Protein AF-A0A814W2L4-F1 (afdb_monomer_lite)

Secondary structure (DSSP, 8-state):
---HHHHHHHHHHHHHHHHHT--EEB--TTSTTB-TT-SEE-S--S-----EEEEEEEEEEEEE---SS-S-S-TTHHHHTT-B--TTTSSSSPPTT-EEEEEEEEEEEEEEEEEEEEEESGGG-EEEEEEEEEEEEEEEEEEEEEEEE-SSPPSEEEEEEE-SS--BTTTTBSSPPTT-EEEE-STT-EEEEEE--SS-SS-PEEEEEEETTS-GGGS--TT-EEEEEEEETTTEEEEEEEE--TTT-SSPPPP-PSP-S-HHHHTTS---------BTTB-------------S-TTSTTSSSSS--------------

Organism: Adineta ricciae (NCBI:txid249248)

Radius of gyration: 26.71 Å; chains: 1; bounding box: 77×68×89 Å

pLDDT: mean 72.29, std 21.56, range [23.67, 94.88]

Foldseek 3Di:
DQDPVNVVVVVLVVVCLCVQQAWEFDCDPPAPLHDPLHPHYPVLRDDDDFFKAFQFKFKDKDKDDDDPDDPPFPPVVVCPVAGDDRPVPRHVDGPPQWDKAWFDKDKDKAFGWDWDWFQDDDVSPDIDIDTHTPDIMIMMMIMITTIHRDDDDHQKAWQAKAFPQGAGQQVLGNDGDPQWDWDAHPQRITITMHGDDPDDDFGWTWFDKHKPPDDPVPQGDRSWIWDWSADDPQNMTITTTTRHDPRSGDDRHDRGDDDRGDPVSVVRHPDDDDDQDDDPNDRDDPDDDDDPPPDPCPPPPPPPPPDDDDDDDDDDDDDDD

Sequence (321 aa):
MISNEALKEINKAINTYIETNSIYGCMDRTSNSFNWIANINDKTCNQNVANIQFAGLILSCDIKWNSNNDSTYRLNDMCNDLKKTNFYTNNEQCPSSFSKTLIYSSIKILSIEKIENYGCGFLWLSTCTRSTPIGIATRTINLYSCTKNNSGLSQYIFGGSYSSNKINFLTNEKSCQTGFTPVSLINGINICLTQQIVNPPNIFKFGGIFSCQTNNSDICPIGFSPYIIGLIDTDCNLYACLQLKAQDIKLLPTISLPPYFNIIDQLTSPSINISNNIINGKLISILQMAPITIDQSLNLAIKSQFISWILFLPMVKYFIF

Structure (mmCIF, N/CA/C/O backbone):
data_AF-A0A814W2L4-F1
#
_entry.id   AF-A0A814W2L4-F1
#
loop_
_atom_site.group_PDB
_atom_site.id
_atom_site.type_symbol
_atom_site.label_atom_id
_atom_site.label_alt_id
_atom_site.label_comp_id
_atom_site.label_asym_id
_atom_site.label_entity_id
_atom_site.label_seq_id
_atom_site.pdbx_PDB_ins_code
_atom_site.Cartn_x
_atom_site.Cartn_y
_atom_site.Cartn_z
_atom_site.occupancy
_atom_site.B_iso_or_equiv
_atom_site.auth_seq_id
_atom_site.auth_comp_id
_atom_site.auth_asym_id
_atom_site.auth_atom_id
_atom_site.pdbx_PDB_model_num
ATOM 1 N N . MET A 1 1 ? 34.248 -13.275 6.149 1.00 50.94 1 MET A N 1
ATOM 2 C CA . MET A 1 1 ? 33.582 -11.992 6.461 1.00 50.94 1 MET A CA 1
ATOM 3 C C . MET A 1 1 ? 32.381 -11.856 5.548 1.00 50.94 1 MET A C 1
ATOM 5 O O . MET A 1 1 ? 32.547 -12.049 4.352 1.00 50.94 1 MET A O 1
ATOM 9 N N . ILE A 1 2 ? 31.203 -11.561 6.097 1.00 57.75 2 ILE A N 1
ATOM 10 C CA . ILE A 1 2 ? 30.068 -11.069 5.302 1.00 57.75 2 ILE A CA 1
ATOM 11 C C . ILE A 1 2 ? 30.425 -9.631 4.890 1.00 57.75 2 ILE A C 1
ATOM 13 O O . ILE A 1 2 ? 30.996 -8.905 5.705 1.00 57.75 2 ILE A O 1
ATOM 17 N N . SER A 1 3 ? 30.170 -9.228 3.643 1.00 84.81 3 SER A N 1
ATOM 18 C CA . SER A 1 3 ? 30.418 -7.842 3.226 1.00 84.81 3 SER A CA 1
ATOM 19 C C . SER A 1 3 ? 29.466 -6.889 3.960 1.00 84.81 3 SER A C 1
ATOM 21 O O . SER A 1 3 ? 28.338 -7.259 4.287 1.00 84.81 3 SER A O 1
ATOM 23 N N . ASN A 1 4 ? 29.888 -5.642 4.193 1.00 86.31 4 ASN A N 1
ATOM 24 C CA . ASN A 1 4 ? 29.026 -4.631 4.826 1.00 86.31 4 ASN A CA 1
ATOM 25 C C . ASN A 1 4 ? 27.708 -4.423 4.050 1.00 86.31 4 ASN A C 1
ATOM 27 O O . ASN A 1 4 ? 26.678 -4.109 4.638 1.00 86.31 4 ASN A O 1
ATOM 31 N N . GLU A 1 5 ? 27.738 -4.647 2.736 1.00 85.81 5 GLU A N 1
ATOM 32 C CA . GLU A 1 5 ? 26.581 -4.614 1.843 1.00 85.81 5 GLU A CA 1
ATOM 33 C C . GLU A 1 5 ? 25.628 -5.800 2.064 1.00 85.81 5 GLU A C 1
ATOM 35 O O . GLU A 1 5 ? 24.435 -5.594 2.273 1.00 85.81 5 GLU A O 1
ATOM 40 N N . ALA A 1 6 ? 26.139 -7.033 2.142 1.00 86.94 6 ALA A N 1
ATOM 41 C CA . ALA A 1 6 ? 25.310 -8.195 2.462 1.00 86.94 6 ALA A CA 1
ATOM 42 C C . ALA A 1 6 ? 24.709 -8.102 3.879 1.00 86.94 6 ALA A C 1
ATOM 44 O O . ALA A 1 6 ? 23.553 -8.465 4.082 1.00 86.94 6 ALA A O 1
ATOM 45 N N . LEU A 1 7 ? 25.448 -7.549 4.851 1.00 90.38 7 LEU A N 1
ATOM 46 C CA . LEU A 1 7 ? 24.919 -7.275 6.192 1.00 90.38 7 LEU A CA 1
ATOM 47 C C . LEU A 1 7 ? 23.777 -6.242 6.161 1.00 90.38 7 LEU A C 1
ATOM 49 O O . LEU A 1 7 ? 22.785 -6.403 6.870 1.00 90.38 7 LEU A O 1
ATOM 53 N N . LYS A 1 8 ? 23.892 -5.201 5.326 1.00 88.94 8 LYS A N 1
ATOM 54 C CA . LYS A 1 8 ? 22.849 -4.183 5.141 1.00 88.94 8 LYS A CA 1
ATOM 55 C C . LYS A 1 8 ? 21.561 -4.791 4.581 1.00 88.94 8 LYS A C 1
ATOM 57 O O . LYS A 1 8 ? 20.498 -4.528 5.138 1.00 88.94 8 LYS A O 1
ATOM 62 N N . GLU A 1 9 ? 21.642 -5.624 3.545 1.00 85.94 9 GLU A N 1
ATOM 63 C CA . GLU A 1 9 ? 20.448 -6.251 2.956 1.00 85.94 9 GLU A CA 1
ATOM 64 C C . GLU A 1 9 ? 19.821 -7.316 3.874 1.00 85.94 9 GLU A C 1
ATOM 66 O O . GLU A 1 9 ? 18.596 -7.401 3.959 1.00 85.94 9 GLU A O 1
ATOM 71 N N . ILE A 1 10 ? 20.624 -8.054 4.654 1.00 89.12 10 ILE A N 1
ATOM 72 C CA . ILE A 1 10 ? 20.111 -8.941 5.717 1.00 89.12 10 ILE A CA 1
ATOM 73 C C . ILE A 1 10 ? 19.339 -8.131 6.771 1.00 89.12 10 ILE A C 1
ATOM 75 O O . ILE A 1 10 ? 18.204 -8.475 7.099 1.00 89.12 10 ILE A O 1
ATOM 79 N N . ASN A 1 11 ? 19.909 -7.027 7.264 1.00 89.44 11 ASN A N 1
ATOM 80 C CA . ASN A 1 11 ? 19.235 -6.156 8.231 1.00 89.44 11 ASN A CA 1
ATOM 81 C C . ASN A 1 11 ? 17.961 -5.526 7.646 1.00 89.44 11 ASN A C 1
ATOM 83 O O . ASN A 1 11 ? 16.952 -5.441 8.342 1.00 89.44 11 ASN A O 1
ATOM 87 N N . LYS A 1 12 ? 17.968 -5.142 6.360 1.00 85.50 12 LYS A N 1
ATOM 88 C CA . LYS A 1 12 ? 16.774 -4.662 5.649 1.00 85.50 12 LYS A CA 1
ATOM 89 C C . LYS A 1 12 ? 15.675 -5.728 5.648 1.00 85.50 12 LYS A C 1
ATOM 91 O O . LYS A 1 12 ? 14.560 -5.431 6.060 1.00 85.50 12 LYS A O 1
ATOM 96 N N . ALA A 1 13 ? 15.994 -6.969 5.274 1.00 85.50 13 ALA A N 1
ATOM 97 C CA . ALA A 1 13 ? 15.034 -8.073 5.257 1.00 85.50 13 ALA A CA 1
ATOM 98 C C . ALA A 1 13 ? 14.466 -8.400 6.654 1.00 85.50 13 ALA A C 1
ATOM 100 O O . ALA A 1 13 ? 13.263 -8.637 6.785 1.00 85.50 13 ALA A O 1
ATOM 101 N N . ILE A 1 14 ? 15.303 -8.366 7.699 1.00 87.69 14 ILE A N 1
ATOM 102 C CA . ILE A 1 14 ? 14.875 -8.541 9.098 1.00 87.69 14 ILE A CA 1
ATOM 103 C C . ILE A 1 14 ? 13.921 -7.415 9.517 1.00 87.69 14 ILE A C 1
ATOM 105 O O . ILE A 1 14 ? 12.854 -7.694 10.062 1.00 87.69 14 ILE A O 1
ATOM 109 N N . ASN A 1 15 ? 14.255 -6.157 9.219 1.00 86.50 15 ASN A N 1
ATOM 110 C CA . ASN A 1 15 ? 13.390 -5.020 9.534 1.00 86.50 15 ASN A CA 1
ATOM 111 C C . ASN A 1 15 ? 12.053 -5.115 8.789 1.00 86.50 15 ASN A C 1
ATOM 113 O O . ASN A 1 15 ? 11.009 -4.969 9.415 1.00 86.50 15 ASN A O 1
ATOM 117 N N . THR A 1 16 ? 12.053 -5.473 7.498 1.00 82.62 16 THR A N 1
ATOM 118 C CA . THR A 1 16 ? 10.811 -5.709 6.745 1.00 82.62 16 THR A CA 1
ATOM 119 C C . THR A 1 16 ? 9.971 -6.829 7.364 1.00 82.62 16 THR A C 1
ATOM 121 O O . THR A 1 16 ? 8.756 -6.678 7.450 1.00 82.62 16 THR A O 1
ATOM 124 N N . TYR A 1 17 ? 10.570 -7.926 7.846 1.00 85.81 17 TYR A N 1
ATOM 125 C CA . TYR A 1 17 ? 9.836 -8.971 8.578 1.00 85.81 17 TYR A CA 1
ATOM 126 C C . TYR A 1 17 ? 9.190 -8.438 9.866 1.00 85.81 17 TYR A C 1
ATOM 128 O O . TYR A 1 17 ? 8.017 -8.721 10.125 1.00 85.81 17 TYR A O 1
ATOM 136 N N . ILE A 1 18 ? 9.936 -7.661 10.659 1.00 87.12 18 ILE A N 1
ATOM 137 C CA . ILE A 1 18 ? 9.448 -7.081 11.917 1.00 87.12 18 ILE A CA 1
ATOM 138 C C . ILE A 1 18 ? 8.310 -6.096 11.636 1.00 87.12 18 ILE A C 1
ATOM 140 O O . ILE A 1 18 ? 7.238 -6.238 12.217 1.00 87.12 18 ILE A O 1
ATOM 144 N N . GLU A 1 19 ? 8.500 -5.150 10.714 1.00 82.56 19 GLU A N 1
ATOM 145 C CA . GLU A 1 19 ? 7.484 -4.166 10.316 1.00 82.56 19 GLU A CA 1
ATOM 146 C C . GLU A 1 19 ? 6.225 -4.846 9.764 1.00 82.56 19 GLU A C 1
ATOM 148 O O . GLU A 1 19 ? 5.119 -4.514 10.180 1.00 82.56 19 GLU A O 1
ATOM 153 N N . THR A 1 20 ? 6.377 -5.862 8.903 1.00 77.62 20 THR A N 1
ATOM 154 C CA . THR A 1 20 ? 5.243 -6.590 8.298 1.00 77.62 20 THR A CA 1
ATOM 155 C C . THR A 1 20 ? 4.380 -7.313 9.338 1.00 77.62 20 THR A C 1
ATOM 157 O O . THR A 1 20 ? 3.182 -7.499 9.122 1.00 77.62 20 THR A O 1
ATOM 160 N N . ASN A 1 21 ? 4.969 -7.698 10.474 1.00 82.50 21 ASN A N 1
ATOM 161 C CA . ASN A 1 21 ? 4.292 -8.368 11.586 1.00 82.50 21 ASN A CA 1
ATOM 162 C C . ASN A 1 21 ? 4.035 -7.445 12.798 1.00 82.50 21 ASN A C 1
ATOM 164 O O . ASN A 1 21 ? 3.553 -7.905 13.837 1.00 82.50 21 ASN A O 1
ATOM 168 N N . SER A 1 22 ? 4.333 -6.149 12.678 1.00 83.19 22 SER A N 1
ATOM 169 C CA . SER A 1 22 ? 4.068 -5.144 13.708 1.00 83.19 22 SER A CA 1
ATOM 170 C C . SER A 1 22 ? 2.653 -4.595 13.562 1.00 83.19 22 SER A C 1
ATOM 172 O O . SER A 1 22 ? 2.319 -3.917 12.593 1.00 83.19 22 SER A O 1
ATOM 174 N N . ILE A 1 23 ? 1.815 -4.879 14.555 1.00 80.56 23 ILE A N 1
ATOM 175 C CA . ILE A 1 23 ? 0.442 -4.396 14.654 1.00 80.56 23 ILE A CA 1
ATOM 176 C C . ILE A 1 23 ? 0.424 -3.365 15.776 1.00 80.56 23 ILE A C 1
ATOM 178 O O . ILE A 1 23 ? 0.358 -3.685 16.964 1.00 80.56 23 ILE A O 1
ATOM 182 N N . TYR A 1 24 ? 0.524 -2.106 15.378 1.00 82.94 24 TYR A N 1
ATOM 183 C CA . TYR A 1 24 ? 0.413 -0.973 16.284 1.00 82.94 24 TYR A CA 1
ATOM 184 C C . TYR A 1 24 ? -1.037 -0.819 16.758 1.00 82.94 24 TYR A C 1
ATOM 186 O O . TYR A 1 24 ? -1.970 -1.128 16.017 1.00 82.94 24 TYR A O 1
ATOM 194 N N . GLY A 1 25 ? -1.250 -0.335 17.978 1.00 82.31 25 GLY A N 1
ATOM 195 C CA . GLY A 1 25 ? -2.587 -0.002 18.460 1.00 82.31 25 GLY A CA 1
ATOM 196 C C . GLY A 1 25 ? -2.667 0.341 19.937 1.00 82.31 25 GLY A C 1
ATOM 197 O O . GLY A 1 25 ? -1.729 0.115 20.700 1.00 82.31 25 GLY A O 1
ATOM 198 N N . CYS A 1 26 ? -3.822 0.852 20.360 1.00 84.75 26 CYS A N 1
ATOM 199 C CA . CYS A 1 26 ? -4.091 1.065 21.774 1.00 84.75 26 CYS A CA 1
ATOM 200 C C . CYS A 1 26 ? -4.222 -0.285 22.499 1.00 84.75 26 CYS A C 1
ATOM 202 O O . CYS A 1 26 ? -5.161 -1.042 22.252 1.00 84.75 26 CYS A O 1
ATOM 204 N N . MET A 1 27 ? -3.307 -0.564 23.430 1.00 87.31 27 MET A N 1
ATOM 205 C CA . MET A 1 27 ? -3.297 -1.801 24.229 1.00 87.31 27 MET A CA 1
ATOM 206 C C . MET A 1 27 ? -4.035 -1.672 25.580 1.00 87.31 27 MET A C 1
ATOM 208 O O . MET A 1 27 ? -4.088 -2.633 26.349 1.00 87.31 27 MET A O 1
ATOM 212 N N . ASP A 1 28 ? -4.613 -0.505 25.885 1.00 86.81 28 ASP A N 1
ATOM 213 C CA . ASP A 1 28 ? -5.419 -0.285 27.092 1.00 86.81 28 ASP A CA 1
ATOM 214 C C . ASP A 1 28 ? -6.829 -0.865 26.924 1.00 86.81 28 ASP A C 1
ATOM 216 O O . ASP A 1 28 ? -7.648 -0.331 26.176 1.00 86.81 28 ASP A O 1
ATOM 220 N N . ARG A 1 29 ? -7.122 -1.935 27.671 1.00 85.75 29 ARG A N 1
ATOM 221 C CA . ARG A 1 29 ? -8.414 -2.646 27.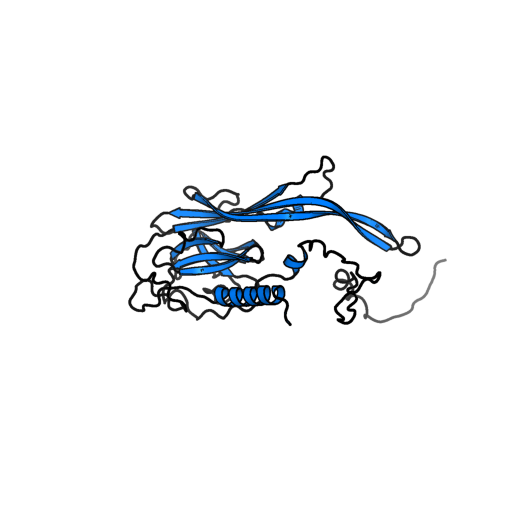671 1.00 85.75 29 ARG A CA 1
ATOM 222 C C . ARG A 1 29 ? -9.606 -1.792 28.114 1.00 85.75 29 ARG A C 1
ATOM 224 O O . ARG A 1 29 ? -10.740 -2.210 27.898 1.00 85.75 29 ARG A O 1
ATOM 231 N N . THR A 1 30 ? -9.370 -0.654 28.765 1.00 85.06 30 THR A N 1
ATOM 232 C CA . THR A 1 30 ? -10.424 0.262 29.224 1.00 85.06 30 THR A CA 1
ATOM 233 C C . THR A 1 30 ? -10.785 1.329 28.187 1.00 85.06 30 THR A C 1
ATOM 235 O O . THR A 1 30 ? -11.827 1.972 28.311 1.00 85.06 30 THR A O 1
ATOM 238 N N . SER A 1 31 ? -9.974 1.500 27.135 1.00 82.69 31 SER A N 1
ATOM 239 C CA . SER A 1 31 ? -10.244 2.465 26.068 1.00 82.69 31 SER A CA 1
ATOM 240 C C . SER A 1 31 ? -11.239 1.930 25.034 1.00 82.69 31 SER A C 1
ATOM 242 O O . SER A 1 31 ? -11.135 0.800 24.560 1.00 82.69 31 SER A O 1
ATOM 244 N N . ASN A 1 32 ? -12.136 2.802 24.564 1.00 76.81 32 ASN A N 1
ATOM 245 C CA . ASN A 1 32 ? -12.998 2.537 23.403 1.00 76.81 32 ASN A CA 1
ATOM 246 C C . ASN A 1 32 ? -12.214 2.280 22.097 1.00 76.81 32 ASN A C 1
ATOM 248 O O . ASN A 1 32 ? -12.796 1.778 21.136 1.00 76.81 32 ASN A O 1
ATOM 252 N N . SER A 1 33 ? -10.928 2.645 22.051 1.00 77.25 33 SER A N 1
ATOM 253 C CA . SER A 1 33 ? -10.020 2.395 20.925 1.00 77.25 33 SER A CA 1
ATOM 254 C C . SER A 1 33 ? -9.182 1.119 21.105 1.00 77.25 33 SER A C 1
ATOM 256 O O . SER A 1 33 ? -8.245 0.916 20.336 1.00 77.25 33 SER A O 1
ATOM 258 N N . PHE A 1 34 ? -9.465 0.281 22.116 1.00 82.00 34 PHE A N 1
ATOM 259 C CA . PHE A 1 34 ? -8.694 -0.932 22.404 1.00 82.00 34 PHE A CA 1
ATOM 260 C C . PHE A 1 34 ? -8.597 -1.863 21.187 1.00 82.00 34 PHE A C 1
ATOM 262 O O . PHE A 1 34 ? -9.588 -2.440 20.730 1.00 82.00 34 PHE A O 1
ATOM 269 N N . ASN A 1 35 ? -7.371 -2.049 20.708 1.00 80.44 35 ASN A N 1
ATOM 270 C CA . ASN A 1 35 ? -7.044 -2.898 19.579 1.00 80.44 35 ASN A CA 1
ATOM 271 C C . ASN A 1 35 ? -6.485 -4.231 20.095 1.00 80.44 35 ASN A C 1
ATOM 273 O O . ASN A 1 35 ? -5.302 -4.352 20.408 1.00 80.44 35 ASN A O 1
ATOM 277 N N . TRP A 1 36 ? -7.345 -5.244 20.192 1.00 81.62 36 TRP A N 1
ATOM 278 C CA . TRP A 1 36 ? -6.999 -6.522 20.824 1.00 81.62 36 TRP A CA 1
ATOM 279 C C . TRP A 1 36 ? -5.957 -7.364 20.066 1.00 81.62 36 TRP A C 1
ATOM 281 O O . TRP A 1 36 ? -5.397 -8.284 20.658 1.00 81.62 36 TRP A O 1
ATOM 291 N N . ILE A 1 37 ? -5.691 -7.052 18.790 1.00 81.69 37 ILE A N 1
ATOM 292 C CA . ILE A 1 37 ? -4.633 -7.690 17.987 1.00 81.69 37 ILE A CA 1
ATOM 293 C C . ILE A 1 37 ? -3.324 -6.888 17.967 1.00 81.69 37 ILE A C 1
ATOM 295 O O . ILE A 1 37 ? -2.359 -7.329 17.345 1.00 81.69 37 ILE A O 1
ATOM 299 N N . ALA A 1 38 ? -3.270 -5.725 18.625 1.00 85.94 38 ALA A N 1
ATOM 300 C CA . ALA A 1 38 ? -2.056 -4.923 18.687 1.00 85.94 38 ALA A CA 1
ATOM 301 C C . ALA A 1 38 ? -0.968 -5.613 19.522 1.00 85.94 38 ALA A C 1
ATOM 303 O O . ALA A 1 38 ? -1.201 -6.019 20.662 1.00 85.94 38 ALA A O 1
ATOM 304 N N . ASN A 1 39 ? 0.239 -5.697 18.964 1.00 88.12 39 ASN A N 1
ATOM 305 C CA . ASN A 1 39 ? 1.445 -6.160 19.650 1.00 88.12 39 ASN A CA 1
ATOM 306 C C . ASN A 1 39 ? 2.418 -5.013 19.991 1.00 88.12 39 ASN A C 1
ATOM 308 O O . ASN A 1 39 ? 3.374 -5.240 20.732 1.00 88.12 39 ASN A O 1
ATOM 312 N N . ILE A 1 40 ? 2.157 -3.784 19.521 1.00 87.62 40 ILE A N 1
ATOM 313 C CA . ILE A 1 40 ? 2.914 -2.572 19.872 1.00 87.62 40 ILE A CA 1
ATOM 314 C C . ILE A 1 40 ? 1.953 -1.453 20.294 1.00 87.62 40 ILE A C 1
ATOM 316 O O . ILE A 1 40 ? 1.034 -1.103 19.557 1.00 87.62 40 ILE A O 1
ATOM 320 N N . ASN A 1 41 ? 2.192 -0.843 21.460 1.00 85.31 41 ASN A N 1
ATOM 321 C CA . ASN A 1 41 ? 1.376 0.269 21.952 1.00 85.31 41 ASN A CA 1
ATOM 322 C C . ASN A 1 41 ? 1.705 1.577 21.210 1.00 85.31 41 ASN A C 1
ATOM 324 O O . ASN A 1 41 ? 2.809 2.106 21.346 1.00 85.31 41 ASN A O 1
ATOM 328 N N . ASP A 1 42 ? 0.733 2.122 20.480 1.00 78.94 42 ASP A N 1
ATOM 329 C CA . ASP A 1 42 ? 0.861 3.375 19.719 1.00 78.94 42 ASP A CA 1
ATOM 330 C C . ASP A 1 42 ? 0.534 4.647 20.530 1.00 78.94 42 ASP A C 1
ATOM 332 O O . ASP A 1 42 ? 0.731 5.760 20.046 1.00 78.94 42 ASP A O 1
ATOM 336 N N . LYS A 1 43 ? 0.068 4.492 21.780 1.00 79.62 43 LYS A N 1
ATOM 337 C CA . LYS A 1 43 ? -0.389 5.569 22.679 1.00 79.62 43 LYS A CA 1
ATOM 338 C C . LYS A 1 43 ? -1.624 6.343 22.178 1.00 79.62 43 LYS A C 1
ATOM 340 O O . LYS A 1 43 ? -1.959 7.376 22.755 1.00 79.62 43 LYS A O 1
ATOM 345 N N . THR A 1 44 ? -2.362 5.843 21.183 1.00 73.69 44 THR A N 1
ATOM 346 C CA . THR A 1 44 ? -3.536 6.522 20.593 1.00 73.69 44 THR A CA 1
ATOM 347 C C . THR A 1 44 ? -4.859 6.266 21.339 1.00 73.69 44 THR A C 1
ATOM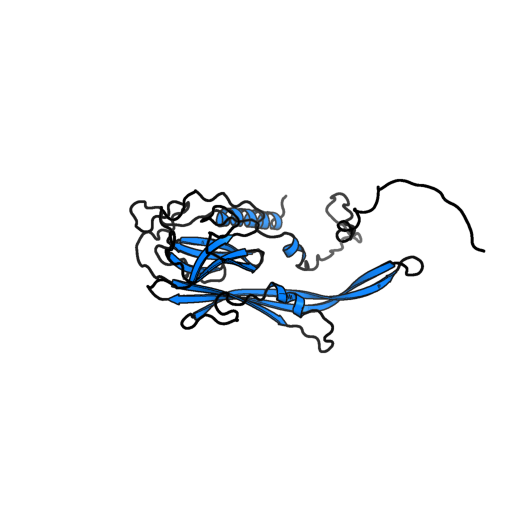 349 O O . THR A 1 44 ? -5.948 6.499 20.817 1.00 73.69 44 THR A O 1
ATOM 352 N N . CYS 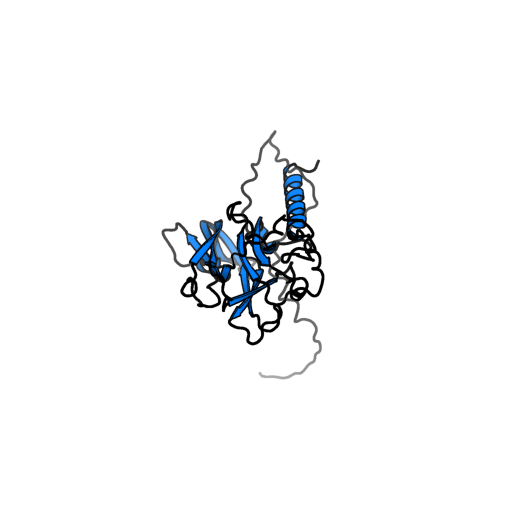A 1 45 ? -4.795 5.813 22.596 1.00 76.44 45 CYS A N 1
ATOM 353 C CA . CYS A 1 45 ? -5.961 5.427 23.400 1.00 76.44 45 CYS A CA 1
ATOM 354 C C . CYS A 1 45 ? -6.956 6.563 23.719 1.00 76.44 45 CYS A C 1
ATOM 356 O O . CYS A 1 45 ? -8.091 6.276 24.105 1.00 76.44 45 CYS A O 1
ATOM 358 N N . ASN A 1 46 ? -6.554 7.830 23.568 1.00 70.00 46 ASN A N 1
ATOM 359 C CA . ASN A 1 46 ? -7.376 9.007 23.864 1.00 70.00 46 ASN A CA 1
ATOM 360 C C . ASN A 1 46 ? -8.089 9.520 22.603 1.00 70.00 46 ASN A C 1
ATOM 362 O O . ASN A 1 46 ? -7.545 9.476 21.507 1.00 70.00 46 ASN A O 1
ATOM 366 N N . GLN A 1 47 ? -9.327 9.994 22.734 1.00 68.06 47 GLN A N 1
ATOM 367 C CA . GLN A 1 47 ? -10.217 10.156 21.580 1.00 68.06 47 GLN A CA 1
ATOM 368 C C . GLN A 1 47 ? -10.114 11.534 20.913 1.00 68.06 47 GLN A C 1
ATOM 370 O O . GLN A 1 47 ? -10.323 12.555 21.563 1.00 68.06 47 GLN A O 1
ATOM 375 N N . ASN A 1 48 ? -9.928 11.550 19.589 1.00 56.91 48 ASN A N 1
ATOM 376 C CA . ASN A 1 48 ? -10.482 12.593 18.721 1.00 56.91 48 ASN A CA 1
ATOM 377 C C . ASN A 1 48 ? -10.690 12.020 17.309 1.00 56.91 48 ASN A C 1
ATOM 379 O O . ASN A 1 48 ? -9.755 11.890 16.521 1.00 56.91 48 ASN A O 1
ATOM 383 N N . VAL A 1 49 ? -11.925 11.607 17.009 1.00 60.16 49 VAL A N 1
ATOM 384 C CA . VAL A 1 49 ? -12.224 10.764 15.842 1.00 60.16 49 VAL A CA 1
ATOM 385 C C . VAL A 1 49 ? -12.412 11.607 14.578 1.00 60.16 49 VAL A C 1
ATOM 387 O O . VAL A 1 49 ? -13.532 11.958 14.204 1.00 60.16 49 VAL A O 1
ATOM 390 N N . ALA A 1 50 ? -11.316 11.874 13.873 1.00 61.56 50 ALA A N 1
ATOM 391 C CA . ALA A 1 50 ? -11.376 12.285 12.475 1.00 61.56 50 ALA A CA 1
ATOM 392 C C . ALA A 1 50 ? -11.759 11.074 11.603 1.00 61.56 50 ALA A C 1
ATOM 394 O O . ALA A 1 50 ? -10.898 10.311 11.170 1.00 61.56 50 ALA A O 1
ATOM 395 N N . ASN A 1 51 ? -13.057 10.878 11.347 1.00 69.62 51 ASN A N 1
ATOM 396 C CA . ASN A 1 51 ? -13.483 9.941 10.304 1.00 69.62 51 ASN A CA 1
ATOM 397 C C . ASN A 1 51 ? -13.048 10.501 8.943 1.00 69.62 51 ASN A C 1
ATOM 399 O O . ASN A 1 51 ? -13.414 11.622 8.573 1.00 69.62 51 ASN A O 1
ATOM 403 N N . ILE A 1 52 ? -12.296 9.702 8.191 1.00 83.62 52 ILE A N 1
ATOM 404 C CA . ILE A 1 52 ? -11.922 10.016 6.815 1.00 83.62 52 ILE A CA 1
ATOM 405 C C . ILE A 1 52 ? -12.669 9.038 5.919 1.00 83.62 52 ILE A C 1
ATOM 407 O O . ILE A 1 52 ? -12.511 7.823 6.018 1.00 83.62 52 ILE A O 1
ATOM 411 N N . GLN A 1 53 ? -13.506 9.564 5.032 1.00 86.81 53 GLN A N 1
ATOM 412 C CA . GLN A 1 53 ? -14.178 8.745 4.034 1.00 86.81 53 GLN A CA 1
ATOM 413 C C . GLN A 1 53 ? -13.179 8.395 2.932 1.00 86.81 53 GLN A C 1
ATOM 415 O O . GLN A 1 53 ? -12.421 9.254 2.480 1.00 86.81 53 GLN A O 1
ATOM 420 N N . PHE A 1 54 ? -13.199 7.143 2.483 1.00 89.12 54 PHE A N 1
ATOM 421 C CA . PHE A 1 54 ? -12.338 6.627 1.424 1.00 89.12 54 PHE A CA 1
ATOM 422 C C . PHE A 1 54 ? -13.164 6.255 0.203 1.00 89.12 54 PHE A C 1
ATOM 424 O O . PHE A 1 54 ? -14.203 5.620 0.340 1.00 89.12 54 PHE A O 1
ATOM 431 N N . ALA A 1 55 ? -12.682 6.623 -0.979 1.00 90.50 55 ALA A N 1
ATOM 432 C CA . ALA A 1 55 ? -13.356 6.421 -2.253 1.00 90.50 55 ALA A CA 1
ATOM 433 C C . ALA A 1 55 ? -12.443 5.771 -3.303 1.00 90.50 55 ALA A C 1
ATOM 435 O O . ALA A 1 55 ? -12.568 6.059 -4.489 1.00 90.50 55 ALA A O 1
ATOM 436 N N . GLY A 1 56 ? -11.522 4.900 -2.883 1.00 91.62 56 GLY A N 1
ATOM 437 C CA . GLY A 1 56 ? -10.643 4.148 -3.783 1.00 91.62 56 GLY A CA 1
ATOM 438 C C . GLY A 1 56 ? -9.284 4.804 -4.046 1.00 91.62 56 GLY A C 1
ATOM 439 O O . GLY A 1 56 ? -8.963 5.874 -3.526 1.00 91.62 56 GLY A O 1
ATOM 440 N N . LEU A 1 57 ? -8.481 4.117 -4.861 1.00 94.12 57 LEU A N 1
ATOM 441 C CA . LEU A 1 57 ? -7.154 4.544 -5.311 1.00 94.12 57 LEU A CA 1
ATOM 442 C C . LEU A 1 57 ? -7.140 4.737 -6.828 1.00 94.12 57 LEU A C 1
ATOM 444 O O . LEU A 1 57 ? -7.973 4.172 -7.535 1.00 94.12 57 LEU A O 1
ATOM 448 N N . ILE A 1 58 ? -6.174 5.512 -7.314 1.00 94.88 58 ILE A N 1
ATOM 449 C CA . ILE A 1 58 ? -5.865 5.685 -8.739 1.00 94.88 58 ILE A CA 1
ATOM 450 C C . ILE A 1 58 ? -4.356 5.507 -8.900 1.00 94.88 58 ILE A C 1
ATOM 452 O O . ILE A 1 58 ? -3.593 6.175 -8.204 1.00 94.88 58 ILE A O 1
ATOM 456 N N . LEU A 1 59 ? -3.924 4.648 -9.819 1.00 94.12 59 LEU A N 1
ATOM 457 C CA . LEU A 1 59 ? -2.514 4.439 -10.150 1.00 94.12 59 LEU A CA 1
ATOM 458 C C . LEU A 1 59 ? -2.273 4.920 -11.584 1.00 94.12 59 LEU A C 1
ATOM 460 O O . LEU A 1 59 ? -2.785 4.315 -12.527 1.00 94.12 59 LEU A O 1
ATOM 464 N N . SER A 1 60 ? -1.526 6.015 -11.751 1.00 92.94 60 SER A N 1
ATOM 465 C CA . SER A 1 60 ? -1.088 6.486 -13.069 1.00 92.94 60 SER A CA 1
ATOM 466 C C . SER A 1 60 ? 0.319 5.979 -13.381 1.00 92.94 60 SER A C 1
ATOM 468 O O . SER A 1 60 ? 1.135 5.751 -12.485 1.00 92.94 60 SER A O 1
ATOM 470 N N . CYS A 1 61 ? 0.592 5.789 -14.670 1.00 91.19 61 CYS A N 1
ATOM 471 C CA . CYS A 1 61 ? 1.883 5.349 -15.184 1.00 91.19 61 CYS A CA 1
ATOM 472 C C . CYS A 1 61 ? 2.179 6.112 -16.472 1.00 91.19 61 CYS A C 1
ATOM 474 O O . CYS A 1 61 ? 1.441 5.986 -17.452 1.00 91.19 61 CYS A O 1
ATOM 476 N N . ASP A 1 62 ? 3.250 6.892 -16.463 1.00 89.00 62 ASP A N 1
ATOM 477 C CA . ASP A 1 62 ? 3.682 7.725 -17.578 1.00 89.00 62 ASP A CA 1
ATOM 478 C C . ASP A 1 62 ? 5.078 7.294 -18.019 1.00 89.00 62 ASP A C 1
ATOM 480 O O . ASP A 1 62 ? 5.943 7.021 -17.187 1.00 89.00 62 ASP A O 1
ATOM 484 N N . ILE A 1 63 ? 5.319 7.239 -19.327 1.00 85.44 63 ILE A N 1
ATOM 485 C CA . ILE A 1 63 ? 6.628 6.905 -19.891 1.00 85.44 63 ILE A CA 1
ATOM 486 C C . ILE A 1 63 ? 7.103 8.038 -20.796 1.00 85.44 63 ILE A C 1
ATOM 488 O O . ILE A 1 63 ? 6.369 8.517 -21.660 1.00 85.44 63 ILE A O 1
ATOM 492 N N . LYS A 1 64 ? 8.337 8.492 -20.575 1.00 83.94 64 LYS A N 1
ATOM 493 C CA . LYS A 1 64 ? 9.011 9.503 -21.391 1.00 83.94 64 LYS A CA 1
ATOM 494 C C . LYS A 1 64 ? 10.224 8.870 -22.052 1.00 83.94 64 LYS A C 1
ATOM 496 O O . LYS A 1 64 ? 11.079 8.296 -21.380 1.00 83.94 64 LYS A O 1
ATOM 501 N N . TRP A 1 65 ? 10.286 8.991 -23.370 1.00 76.94 65 TRP A N 1
ATOM 502 C CA . TRP A 1 65 ? 11.348 8.465 -24.217 1.00 76.94 65 TRP A CA 1
ATOM 503 C C . TRP A 1 65 ? 11.795 9.565 -25.175 1.00 76.94 65 TRP A C 1
ATOM 505 O O . TRP A 1 65 ? 10.960 10.294 -25.705 1.00 76.94 65 TRP A O 1
ATOM 515 N N . ASN A 1 66 ? 13.105 9.696 -25.373 1.00 63.62 66 ASN A N 1
ATOM 516 C CA . ASN A 1 66 ? 13.688 10.684 -26.269 1.00 63.62 66 ASN A CA 1
ATOM 517 C C . ASN A 1 66 ? 14.222 9.983 -27.526 1.00 63.62 66 ASN A C 1
ATOM 519 O O . ASN A 1 66 ? 15.415 9.707 -27.629 1.00 63.62 66 ASN A O 1
ATOM 523 N N . SER A 1 67 ? 13.326 9.674 -28.467 1.00 60.97 67 SER A N 1
ATOM 524 C CA . SER A 1 67 ? 13.695 9.302 -29.836 1.00 60.97 67 SER A CA 1
ATOM 525 C C . SER A 1 67 ? 12.936 10.165 -30.827 1.00 60.97 67 SER A C 1
ATOM 527 O O . SER A 1 67 ? 11.718 10.303 -30.743 1.00 60.97 67 SER A O 1
ATOM 529 N N . ASN A 1 68 ? 13.671 10.682 -31.807 1.00 54.34 68 ASN A N 1
ATOM 530 C CA . ASN A 1 68 ? 13.115 11.444 -32.919 1.00 54.34 68 ASN A CA 1
ATOM 531 C C . ASN A 1 68 ? 12.440 10.556 -33.975 1.00 54.34 68 ASN A C 1
ATOM 533 O O . ASN A 1 68 ? 11.827 11.094 -34.889 1.00 54.34 68 ASN A O 1
ATOM 537 N N . ASN A 1 69 ? 12.579 9.226 -33.892 1.00 52.94 69 ASN A N 1
ATOM 538 C CA . ASN A 1 69 ? 12.055 8.307 -34.896 1.00 52.94 69 ASN A CA 1
ATOM 539 C C . ASN A 1 69 ? 11.483 7.004 -34.320 1.00 52.94 69 ASN A C 1
ATOM 541 O O . ASN A 1 69 ? 12.006 6.418 -33.367 1.00 52.94 69 ASN A O 1
ATOM 545 N N . ASP A 1 70 ? 10.482 6.548 -35.069 1.00 48.69 70 ASP A N 1
ATOM 546 C CA . ASP A 1 70 ? 9.838 5.240 -35.117 1.00 48.69 70 ASP A CA 1
ATOM 547 C C . ASP A 1 70 ? 8.818 4.883 -34.014 1.00 48.69 70 ASP A C 1
ATOM 549 O O . ASP A 1 70 ? 9.092 4.873 -32.814 1.00 48.69 70 ASP A O 1
ATOM 553 N N . SER A 1 71 ? 7.602 4.568 -34.471 1.00 47.84 71 SER A N 1
ATOM 554 C CA . SER A 1 71 ? 6.414 4.216 -33.679 1.00 47.84 71 SER A CA 1
ATOM 555 C C . SER A 1 71 ? 6.238 2.700 -33.508 1.00 47.84 71 SER A C 1
ATOM 557 O O . SER A 1 71 ? 5.218 2.239 -32.997 1.00 47.84 71 SER A O 1
ATOM 559 N N . THR A 1 72 ? 7.238 1.918 -33.918 1.00 48.34 72 THR A N 1
ATOM 560 C CA . THR A 1 72 ? 7.264 0.447 -33.873 1.00 48.34 72 THR A CA 1
ATOM 561 C C . THR A 1 72 ? 7.581 -0.135 -32.489 1.00 48.34 72 THR A C 1
ATOM 563 O O . THR A 1 72 ? 7.428 -1.339 -32.276 1.00 48.34 72 THR A O 1
ATOM 566 N N . TYR A 1 73 ? 7.998 0.690 -31.522 1.00 55.66 73 TYR A N 1
ATOM 567 C CA . TYR A 1 73 ? 8.373 0.242 -30.178 1.00 55.66 73 TYR A CA 1
ATOM 568 C C . TYR A 1 73 ? 7.166 0.098 -29.240 1.00 55.66 73 TYR A C 1
ATOM 570 O O . TYR A 1 73 ? 6.358 1.014 -29.087 1.00 55.66 73 TYR A O 1
ATOM 578 N N . ARG A 1 74 ? 7.092 -1.033 -28.525 1.00 55.62 74 ARG A N 1
ATOM 579 C CA . ARG A 1 74 ? 6.053 -1.368 -27.527 1.00 55.62 74 ARG A CA 1
ATOM 580 C C . ARG A 1 74 ? 6.194 -0.591 -26.205 1.00 55.62 74 ARG A C 1
ATOM 582 O O . ARG A 1 74 ? 6.164 -1.162 -25.121 1.00 55.62 74 ARG A O 1
ATOM 589 N N . LEU A 1 75 ? 6.315 0.733 -26.282 1.00 57.78 75 LEU A N 1
ATOM 590 C CA . LEU A 1 75 ? 6.357 1.620 -25.110 1.00 57.78 75 LEU A CA 1
ATOM 591 C C . LEU A 1 75 ? 5.062 1.543 -24.284 1.00 57.78 75 LEU A C 1
ATOM 593 O O . LEU A 1 75 ? 5.112 1.604 -23.057 1.00 57.78 75 LEU A O 1
ATOM 597 N N . ASN A 1 76 ? 3.913 1.351 -24.944 1.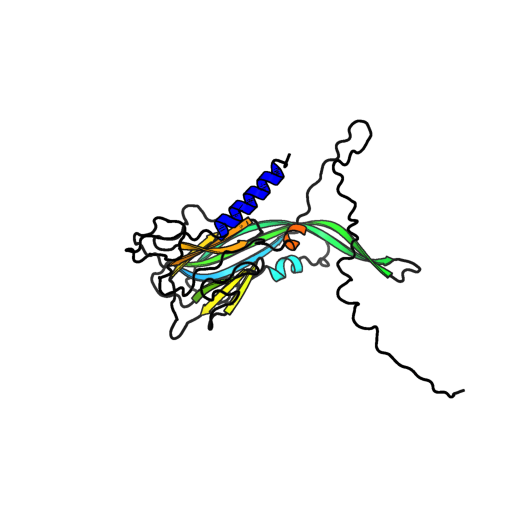00 55.28 76 ASN A N 1
ATOM 598 C CA . ASN A 1 76 ? 2.611 1.244 -24.277 1.00 55.28 76 ASN A CA 1
ATOM 599 C C . ASN A 1 76 ? 2.526 0.019 -23.348 1.00 55.28 76 ASN A C 1
ATOM 601 O O . ASN A 1 76 ? 2.001 0.132 -22.239 1.00 55.28 76 ASN A O 1
ATOM 605 N N . ASP A 1 77 ? 3.110 -1.119 -23.743 1.00 66.25 77 ASP A N 1
ATOM 606 C CA . ASP A 1 77 ? 3.079 -2.362 -22.957 1.00 66.25 77 ASP A CA 1
ATOM 607 C C . ASP A 1 77 ? 3.691 -2.175 -21.555 1.00 66.25 77 ASP A C 1
ATOM 609 O O . ASP A 1 77 ? 3.244 -2.797 -20.596 1.00 66.25 77 ASP A O 1
ATOM 613 N N . MET A 1 78 ? 4.640 -1.244 -21.393 1.00 75.25 78 MET A N 1
ATOM 614 C CA . MET A 1 78 ? 5.372 -1.011 -20.138 1.00 75.25 78 MET A CA 1
ATOM 615 C C . MET A 1 78 ? 4.551 -0.334 -19.021 1.00 75.25 78 MET A C 1
ATOM 617 O O . MET A 1 78 ? 5.018 -0.271 -17.876 1.00 75.25 78 MET A O 1
ATOM 621 N N . CYS A 1 79 ? 3.364 0.192 -19.350 1.00 84.12 79 CYS A N 1
ATOM 622 C CA . CYS A 1 79 ? 2.429 0.822 -18.410 1.00 84.12 79 CYS A CA 1
ATOM 623 C C . CYS A 1 79 ? 1.023 0.194 -18.402 1.00 84.12 79 CYS A C 1
ATOM 625 O O . CYS A 1 79 ? 0.247 0.522 -17.504 1.00 84.12 79 CYS A O 1
ATOM 627 N N . ASN A 1 80 ? 0.684 -0.692 -19.349 1.00 81.88 80 ASN A N 1
ATOM 628 C CA . ASN A 1 80 ? -0.663 -1.270 -19.477 1.00 81.88 80 ASN A CA 1
ATOM 629 C C . ASN A 1 80 ? -1.147 -1.940 -18.177 1.00 81.88 80 ASN A C 1
ATOM 631 O O . ASN A 1 80 ? -2.236 -1.633 -17.696 1.00 81.88 80 ASN A O 1
ATOM 635 N N . ASP A 1 81 ? -0.310 -2.770 -17.551 1.00 80.00 81 ASP A N 1
ATOM 636 C CA . ASP A 1 81 ? -0.667 -3.464 -16.304 1.00 80.00 81 ASP A CA 1
ATOM 637 C C . ASP A 1 81 ? -0.631 -2.562 -15.060 1.00 80.00 81 ASP A C 1
ATOM 639 O O . ASP A 1 81 ? -1.184 -2.923 -14.019 1.00 80.00 81 ASP A O 1
ATOM 643 N N . LEU A 1 82 ? -0.007 -1.384 -15.158 1.00 85.94 82 LEU A N 1
ATOM 644 C CA . LEU A 1 82 ? 0.201 -0.452 -14.047 1.00 85.94 82 LEU A CA 1
ATOM 645 C C . LEU A 1 82 ? -0.850 0.658 -13.981 1.00 85.94 82 LEU A C 1
ATOM 647 O O . LEU A 1 82 ? -1.089 1.191 -12.903 1.00 85.94 82 LEU A O 1
ATOM 651 N N . LYS A 1 83 ? -1.508 1.010 -15.090 1.00 90.56 83 LYS A N 1
ATOM 652 C CA . LYS A 1 83 ? -2.612 1.977 -15.056 1.00 90.56 83 LYS A CA 1
ATOM 653 C C . LYS A 1 83 ? -3.837 1.352 -14.388 1.00 90.56 83 LYS A C 1
ATOM 655 O O . LYS A 1 83 ? -4.413 0.402 -14.914 1.00 90.56 83 LYS A O 1
ATOM 660 N N . LYS A 1 84 ? -4.253 1.893 -13.237 1.00 92.75 84 LYS A N 1
ATOM 661 C CA . LYS A 1 84 ? -5.489 1.507 -12.531 1.00 92.75 84 LYS A CA 1
ATOM 662 C C . LYS A 1 84 ? -6.359 2.743 -12.322 1.00 92.75 84 LYS A C 1
ATOM 664 O O . LYS A 1 84 ? -5.981 3.663 -11.595 1.00 92.75 84 LYS A O 1
ATOM 669 N N . THR A 1 85 ? -7.523 2.758 -12.960 1.00 93.31 85 THR A N 1
ATOM 670 C CA . THR A 1 85 ? -8.566 3.761 -12.722 1.00 93.31 85 THR A CA 1
ATOM 671 C C . THR A 1 85 ? -9.203 3.568 -11.346 1.00 93.31 85 THR A C 1
ATOM 673 O O . THR A 1 85 ? -9.080 2.514 -10.720 1.00 93.31 85 THR A O 1
ATOM 676 N N . ASN A 1 86 ? -9.904 4.592 -10.864 1.00 94.12 86 ASN A N 1
ATOM 677 C CA . ASN A 1 86 ? -10.714 4.476 -9.661 1.00 94.12 86 ASN A CA 1
ATOM 678 C C . ASN A 1 86 ? -11.854 3.471 -9.893 1.00 94.12 86 ASN A C 1
ATOM 680 O O . ASN A 1 86 ? -12.634 3.618 -10.832 1.00 94.12 86 ASN A O 1
ATOM 684 N N . PHE A 1 87 ? -11.977 2.485 -9.004 1.00 93.12 87 PHE A N 1
ATOM 685 C CA . PHE A 1 87 ? -12.963 1.403 -9.101 1.00 93.12 87 PHE A CA 1
ATOM 686 C C . PHE A 1 87 ? -14.429 1.873 -9.164 1.00 93.12 87 PHE A C 1
ATOM 688 O O . PHE A 1 87 ? -15.256 1.213 -9.784 1.00 93.12 87 PHE A O 1
ATOM 695 N N . TYR A 1 88 ? -14.766 3.005 -8.538 1.00 90.38 88 TYR A N 1
ATOM 696 C CA . TYR A 1 88 ? -16.150 3.481 -8.443 1.00 90.38 88 TYR A CA 1
ATOM 697 C C . TYR A 1 88 ? -16.550 4.445 -9.569 1.00 90.38 88 TYR A C 1
ATOM 699 O O . TYR A 1 88 ? -17.736 4.578 -9.860 1.00 90.38 88 TYR A O 1
ATOM 707 N N . THR A 1 89 ? -15.590 5.138 -10.193 1.00 91.81 89 THR A N 1
ATOM 708 C CA . THR A 1 89 ? -15.849 6.064 -11.318 1.00 91.81 89 THR A CA 1
ATOM 709 C C . THR A 1 89 ? -15.423 5.506 -12.675 1.00 91.81 89 THR A C 1
ATOM 711 O O . THR A 1 89 ? -15.775 6.083 -13.703 1.00 91.81 89 THR A O 1
ATOM 714 N N . ASN A 1 90 ? -14.643 4.419 -12.691 1.00 92.19 90 ASN A N 1
ATOM 715 C CA . ASN A 1 90 ? -13.975 3.854 -13.865 1.00 92.19 90 ASN A CA 1
ATOM 716 C C . ASN A 1 90 ? -13.117 4.867 -14.652 1.00 92.19 90 ASN A C 1
ATOM 718 O O . ASN A 1 90 ? -12.896 4.705 -15.850 1.00 92.19 90 ASN A O 1
ATOM 722 N N . ASN A 1 91 ? -12.597 5.905 -13.986 1.00 91.81 91 ASN A N 1
ATOM 723 C CA . ASN A 1 91 ? -11.738 6.925 -14.595 1.00 91.81 91 ASN A CA 1
ATOM 724 C C . ASN A 1 91 ? -10.592 7.365 -13.654 1.00 91.81 91 ASN A C 1
ATOM 726 O O . ASN A 1 91 ? -10.426 6.835 -12.557 1.00 91.81 91 ASN A O 1
ATOM 730 N N . GLU A 1 92 ? -9.760 8.316 -14.086 1.00 91.31 92 GLU A N 1
ATOM 731 C CA . GLU A 1 92 ? -8.619 8.828 -13.302 1.00 91.31 92 GLU A CA 1
ATOM 732 C C . GLU A 1 92 ? -8.986 9.966 -12.320 1.00 91.31 92 GLU A C 1
ATOM 734 O O . GLU A 1 92 ? -8.108 10.688 -11.829 1.00 91.31 92 GLU A O 1
ATOM 739 N N . GLN A 1 93 ? -10.275 10.147 -12.026 1.00 93.06 93 GLN A N 1
ATOM 740 C CA . GLN A 1 93 ? -10.806 11.145 -11.098 1.00 93.06 93 GLN A CA 1
ATOM 741 C C . GLN A 1 93 ? -11.464 10.475 -9.885 1.00 93.06 93 GLN A C 1
ATOM 743 O O . GLN A 1 93 ? -11.967 9.353 -9.951 1.00 93.06 93 GLN A O 1
ATOM 748 N N . CYS A 1 94 ? -11.462 11.182 -8.757 1.00 92.81 94 CYS A N 1
ATOM 749 C CA . CYS A 1 94 ? -12.197 10.761 -7.571 1.00 92.81 94 CYS A CA 1
ATOM 750 C C . CYS A 1 94 ? -13.701 11.046 -7.727 1.00 92.81 94 CYS A C 1
ATOM 752 O O . CYS A 1 94 ? -14.066 11.983 -8.442 1.00 92.81 94 CYS A O 1
ATOM 754 N N . PRO A 1 95 ? -14.583 10.305 -7.030 1.00 90.56 95 PRO A N 1
ATOM 755 C CA . PRO A 1 95 ? -15.999 10.648 -6.952 1.00 90.56 95 PRO A CA 1
ATOM 756 C C . PRO A 1 95 ? -16.238 12.083 -6.470 1.00 90.56 95 PRO A C 1
ATOM 758 O O . PRO A 1 95 ? -15.449 12.649 -5.709 1.00 90.56 95 PRO A O 1
ATOM 761 N N . SER A 1 96 ? -17.370 12.664 -6.868 1.00 85.81 96 SER A N 1
ATOM 762 C CA . SER A 1 96 ? -17.760 14.026 -6.489 1.00 85.81 96 SER A CA 1
ATOM 763 C C . SER A 1 96 ? -17.652 14.257 -4.976 1.00 85.81 96 SER A C 1
ATOM 765 O O . SER A 1 96 ? -18.177 13.472 -4.183 1.00 85.81 96 SER A O 1
ATOM 767 N N . SER A 1 97 ? -17.029 15.372 -4.582 1.00 87.62 97 SER A N 1
ATOM 768 C CA . SER A 1 97 ? -16.710 15.776 -3.198 1.00 87.62 97 SER A CA 1
ATOM 769 C C . SER A 1 97 ? -15.568 15.032 -2.480 1.00 87.62 97 SER A C 1
ATOM 771 O O . SER A 1 97 ? -15.348 15.307 -1.301 1.00 87.62 97 SER A O 1
ATOM 773 N N . PHE A 1 98 ? -14.815 14.162 -3.163 1.00 90.88 98 PHE A N 1
ATOM 774 C CA . PHE A 1 98 ? -13.556 13.591 -2.659 1.00 90.88 98 PHE A CA 1
ATOM 775 C C . PHE A 1 98 ? -12.339 14.298 -3.274 1.00 90.88 98 PHE A C 1
ATOM 777 O O . PHE A 1 98 ? -12.328 14.611 -4.465 1.00 90.88 98 PHE A O 1
ATOM 784 N N . SER A 1 99 ? -11.297 14.529 -2.474 1.00 91.69 99 SER A N 1
ATOM 785 C CA . SER A 1 99 ? -10.013 15.084 -2.915 1.00 91.69 99 SER A CA 1
ATOM 786 C C . SER A 1 99 ? -9.065 13.987 -3.402 1.00 91.69 99 SER A C 1
ATOM 788 O O . SER A 1 99 ? -8.942 12.947 -2.754 1.00 91.69 99 SER A O 1
ATOM 790 N N . LYS A 1 100 ? -8.367 14.246 -4.517 1.00 94.00 100 LYS A N 1
ATOM 791 C CA . LYS A 1 100 ? -7.296 13.396 -5.060 1.00 94.00 100 LYS A CA 1
ATOM 792 C C . LYS A 1 100 ? -5.953 13.819 -4.458 1.00 94.00 100 LYS A C 1
ATOM 794 O O . LYS A 1 100 ? -5.430 14.867 -4.827 1.00 94.00 100 LYS A O 1
ATOM 799 N N . THR A 1 101 ? -5.387 12.999 -3.579 1.00 92.25 101 THR A N 1
ATOM 800 C CA . THR A 1 101 ? -4.109 13.274 -2.898 1.00 92.25 101 THR A CA 1
ATOM 801 C C . THR A 1 101 ? -3.041 12.296 -3.375 1.00 92.25 101 THR A C 1
ATOM 803 O O . THR A 1 101 ? -3.278 11.091 -3.375 1.00 92.25 101 THR A O 1
ATOM 806 N N . LEU A 1 102 ? -1.871 12.791 -3.790 1.00 93.38 102 LEU A N 1
ATOM 807 C CA . LEU A 1 102 ? -0.712 11.949 -4.109 1.00 93.38 102 LEU A CA 1
ATOM 808 C C . LEU A 1 102 ? -0.161 11.346 -2.810 1.00 93.38 102 LEU A C 1
ATOM 810 O O . LEU A 1 102 ? 0.168 12.095 -1.896 1.00 93.38 102 LEU A O 1
ATOM 814 N N . ILE A 1 103 ? -0.064 10.018 -2.733 1.00 92.38 103 ILE A N 1
ATOM 815 C CA . ILE A 1 103 ? 0.458 9.315 -1.546 1.00 92.38 103 ILE A CA 1
ATOM 816 C C . ILE A 1 103 ? 1.784 8.595 -1.804 1.00 92.38 103 ILE A C 1
ATOM 818 O O . ILE A 1 103 ? 2.471 8.246 -0.849 1.00 92.38 103 ILE A O 1
ATOM 822 N N . TYR A 1 104 ? 2.142 8.354 -3.069 1.00 93.12 104 TYR A N 1
ATOM 823 C CA . TYR A 1 104 ? 3.409 7.739 -3.464 1.00 93.12 104 TYR A CA 1
ATOM 824 C C . TYR A 1 104 ? 3.763 8.102 -4.914 1.00 93.12 104 TYR A C 1
ATOM 826 O O . TYR A 1 104 ? 2.881 8.127 -5.776 1.00 93.12 104 TYR A O 1
ATOM 834 N N . SER A 1 105 ? 5.044 8.348 -5.187 1.00 93.25 105 SER A N 1
ATOM 835 C CA . SER A 1 105 ? 5.600 8.605 -6.517 1.00 93.25 105 SER A CA 1
ATOM 836 C C . SER A 1 105 ? 6.942 7.889 -6.694 1.00 93.25 105 SER A C 1
ATOM 838 O O . SER A 1 105 ? 7.794 7.909 -5.807 1.00 93.25 105 SER A O 1
ATOM 840 N N . SER A 1 106 ? 7.144 7.267 -7.852 1.00 90.31 106 SER A N 1
ATOM 841 C CA . SER A 1 106 ? 8.358 6.521 -8.198 1.00 90.31 106 SER A CA 1
ATOM 842 C C . SER A 1 106 ? 8.802 6.843 -9.616 1.00 90.31 106 SER A C 1
ATOM 844 O O . SER A 1 106 ? 7.976 7.059 -10.506 1.00 90.31 106 SER A O 1
ATOM 846 N N . ILE A 1 107 ? 10.117 6.871 -9.835 1.00 88.88 107 ILE A N 1
ATOM 847 C CA . ILE A 1 107 ? 10.729 7.082 -11.146 1.00 88.88 107 ILE A CA 1
ATOM 848 C C . ILE A 1 107 ? 11.739 5.958 -11.382 1.00 88.88 107 ILE A C 1
ATOM 850 O O . ILE A 1 107 ? 12.777 5.906 -10.724 1.00 88.88 107 ILE A O 1
ATOM 854 N N . LYS A 1 108 ? 11.453 5.075 -12.346 1.00 86.31 108 LYS A N 1
ATOM 855 C CA . LYS A 1 108 ? 12.353 3.993 -12.766 1.00 86.31 108 LYS A CA 1
ATOM 856 C C . LYS A 1 108 ? 12.915 4.289 -14.153 1.00 86.31 108 LYS A C 1
ATOM 858 O O . LYS A 1 108 ? 12.176 4.579 -15.094 1.00 86.31 108 LYS A O 1
ATOM 863 N N . ILE A 1 109 ? 14.234 4.186 -14.269 1.00 84.00 109 ILE A N 1
ATOM 864 C CA . ILE A 1 109 ? 14.957 4.236 -15.540 1.00 84.00 109 ILE A CA 1
ATOM 865 C C . ILE A 1 109 ? 14.914 2.834 -16.163 1.00 84.00 109 ILE A C 1
ATOM 867 O O . ILE A 1 109 ? 15.156 1.844 -15.471 1.00 84.00 109 ILE A O 1
ATOM 871 N N . LEU A 1 110 ? 14.572 2.743 -17.448 1.00 81.81 110 LEU A N 1
ATOM 872 C CA . LEU A 1 110 ? 14.363 1.489 -18.175 1.00 81.81 110 LEU A CA 1
ATOM 873 C C . LEU A 1 110 ? 15.205 1.474 -19.453 1.00 81.81 110 LEU A C 1
ATOM 875 O O . LEU A 1 110 ? 15.172 2.435 -20.222 1.00 81.81 110 LEU A O 1
ATOM 879 N N . SER A 1 111 ? 15.922 0.380 -19.711 1.00 76.56 111 SER A N 1
ATOM 880 C CA . SER A 1 111 ? 16.520 0.130 -21.024 1.00 76.56 111 SER A CA 1
ATOM 881 C C . SER A 1 111 ? 15.427 -0.227 -22.034 1.00 76.56 111 SER A C 1
ATOM 883 O O . SER A 1 111 ? 14.560 -1.058 -21.768 1.00 76.56 111 SER A O 1
ATOM 885 N N . ILE A 1 112 ? 15.463 0.413 -23.202 1.00 76.25 112 ILE A N 1
ATOM 886 C CA . ILE A 1 112 ? 14.672 0.019 -24.369 1.00 76.25 112 ILE A CA 1
ATOM 887 C C . ILE A 1 112 ? 15.568 -0.823 -25.261 1.00 76.25 112 ILE A C 1
ATOM 889 O O . ILE A 1 112 ? 16.649 -0.380 -25.660 1.00 76.25 112 ILE A O 1
ATOM 893 N N . GLU A 1 113 ? 15.084 -2.002 -25.624 1.00 76.81 113 GLU A N 1
ATOM 894 C CA . GLU A 1 113 ? 15.791 -2.927 -26.497 1.00 76.81 113 GLU A CA 1
ATOM 895 C C . GLU A 1 113 ? 14.977 -3.211 -27.762 1.00 76.81 113 GLU A C 1
ATOM 897 O O . GLU A 1 113 ? 13.753 -3.367 -27.720 1.00 76.81 113 GLU A O 1
ATOM 902 N N . LYS A 1 114 ? 15.661 -3.279 -28.906 1.00 77.56 114 LYS A N 1
ATOM 903 C CA . LYS A 1 114 ? 15.093 -3.753 -30.163 1.00 77.56 114 LYS A CA 1
ATOM 904 C C . LYS A 1 114 ? 15.136 -5.268 -30.160 1.00 77.56 114 LYS A C 1
ATOM 906 O O . LYS A 1 114 ? 16.220 -5.843 -30.113 1.00 77.56 114 LYS A O 1
ATOM 911 N N . ILE A 1 115 ? 13.975 -5.898 -30.267 1.00 80.75 115 ILE A N 1
ATOM 912 C CA . ILE A 1 115 ? 13.872 -7.343 -30.449 1.00 80.75 115 ILE A CA 1
ATOM 913 C C . ILE A 1 115 ? 13.814 -7.619 -31.954 1.00 80.75 115 ILE A C 1
ATOM 915 O O . ILE A 1 115 ? 12.839 -7.272 -32.620 1.00 80.75 115 ILE A O 1
ATOM 919 N N . GLU A 1 116 ? 14.870 -8.221 -32.496 1.00 83.62 116 GLU A N 1
ATOM 920 C CA . GLU A 1 116 ? 14.994 -8.584 -33.910 1.00 83.62 116 GLU A CA 1
ATOM 921 C C . GLU A 1 116 ? 15.028 -10.109 -34.064 1.00 83.62 116 GLU A C 1
ATOM 923 O O . GLU A 1 116 ? 15.864 -10.782 -33.458 1.00 83.62 116 GLU A O 1
ATOM 928 N N . ASN A 1 117 ? 14.147 -10.660 -34.902 1.00 88.88 117 ASN A N 1
ATOM 929 C CA . ASN A 1 117 ? 14.160 -12.080 -35.260 1.00 88.88 117 ASN A CA 1
ATOM 930 C C . ASN A 1 117 ? 14.946 -12.295 -36.557 1.00 88.88 117 ASN A C 1
ATOM 932 O O . ASN A 1 117 ? 14.791 -11.528 -37.507 1.00 88.88 117 ASN A O 1
ATOM 936 N N . TYR A 1 118 ? 15.764 -13.345 -36.612 1.00 87.06 118 TYR A N 1
ATOM 937 C CA . TYR A 1 118 ? 16.593 -13.678 -37.770 1.00 87.06 118 TYR A CA 1
ATOM 938 C C . TYR A 1 118 ? 16.791 -15.194 -37.915 1.00 87.06 118 TYR A C 1
ATOM 940 O O . TYR A 1 118 ? 16.755 -15.938 -36.935 1.00 87.06 118 TYR A O 1
ATOM 948 N N . GLY A 1 119 ? 17.006 -15.654 -39.149 1.00 88.75 119 GLY A N 1
ATOM 949 C CA . GLY A 1 119 ? 17.311 -17.057 -39.436 1.00 88.75 119 GLY A CA 1
ATOM 950 C C . GLY A 1 119 ? 18.709 -17.444 -38.945 1.00 88.75 119 GLY A C 1
ATOM 951 O O . GLY A 1 119 ? 19.678 -16.714 -39.161 1.00 88.75 119 GLY A O 1
ATOM 952 N N . CYS A 1 120 ? 18.823 -18.596 -38.295 1.00 89.31 120 CYS A N 1
ATOM 953 C CA . CYS A 1 120 ? 20.050 -19.115 -37.701 1.00 89.31 120 CYS A CA 1
ATOM 954 C C . CYS A 1 120 ? 20.113 -20.652 -37.781 1.00 89.31 120 CYS A C 1
ATOM 956 O O . CYS A 1 120 ? 19.162 -21.318 -38.192 1.00 89.31 120 CYS A O 1
ATOM 958 N N . GLY A 1 121 ? 21.253 -21.229 -37.390 1.00 88.00 121 GLY A N 1
ATOM 959 C CA . GLY A 1 121 ? 21.491 -22.670 -37.495 1.00 88.00 121 GLY A CA 1
ATOM 960 C C . GLY A 1 121 ? 21.778 -23.141 -38.926 1.00 88.00 121 GLY A C 1
ATOM 961 O O . GLY A 1 121 ? 21.961 -22.341 -39.847 1.00 88.00 121 GLY A O 1
ATOM 962 N N . PHE A 1 122 ? 21.855 -24.460 -39.111 1.00 84.88 122 PHE A N 1
ATOM 963 C CA . PHE A 1 122 ? 22.128 -25.064 -40.416 1.00 84.88 122 PHE A CA 1
ATOM 964 C C . PHE A 1 122 ? 21.001 -24.732 -41.408 1.00 84.88 122 PHE A C 1
ATOM 966 O O . PHE A 1 122 ? 19.827 -24.937 -41.103 1.00 84.88 122 PHE A O 1
ATOM 973 N N . LEU A 1 123 ? 21.366 -24.189 -42.576 1.00 90.19 123 LEU A N 1
ATOM 974 C CA . LEU A 1 123 ? 20.441 -23.727 -43.626 1.00 90.19 123 LEU A CA 1
ATOM 975 C C . LEU A 1 123 ? 19.373 -22.712 -43.152 1.00 90.19 123 LEU A C 1
ATOM 977 O O . LEU A 1 123 ? 18.311 -22.618 -43.760 1.00 90.19 123 LEU A O 1
ATOM 981 N N . TRP A 1 124 ? 19.645 -21.952 -42.081 1.00 85.62 124 TRP A N 1
ATOM 982 C CA . TRP A 1 124 ? 18.711 -20.982 -41.478 1.00 85.62 124 TRP A CA 1
ATOM 983 C C . TRP A 1 124 ? 17.366 -21.576 -41.011 1.00 85.62 124 TRP A C 1
ATOM 985 O O . TRP A 1 124 ? 16.382 -20.850 -40.885 1.00 85.62 124 TRP A O 1
ATOM 995 N N . LEU A 1 125 ? 17.316 -22.886 -40.738 1.00 88.38 125 LEU A N 1
ATOM 996 C CA . LEU A 1 125 ? 16.091 -23.603 -40.352 1.00 88.38 125 LEU A CA 1
ATOM 997 C C . LEU A 1 125 ? 15.576 -23.264 -38.940 1.00 88.38 125 LEU A C 1
ATOM 999 O O . LEU A 1 125 ? 14.454 -23.640 -38.600 1.00 88.38 125 LEU A O 1
ATOM 1003 N N . SER A 1 126 ? 16.365 -22.560 -38.125 1.00 90.00 126 SER A N 1
ATOM 1004 C CA . SER A 1 126 ? 15.965 -22.086 -36.797 1.00 90.00 126 SER A CA 1
ATOM 1005 C C . SER A 1 126 ? 15.738 -20.575 -36.800 1.00 90.00 126 SER A C 1
ATOM 1007 O O . SER A 1 126 ? 16.481 -19.829 -37.435 1.00 90.00 126 SER A O 1
ATOM 1009 N N . THR A 1 127 ? 14.768 -20.098 -36.020 1.00 90.19 127 THR A N 1
ATOM 1010 C CA . THR A 1 127 ? 14.595 -18.661 -35.756 1.00 90.19 127 THR A CA 1
ATOM 1011 C C . THR A 1 127 ? 15.300 -18.297 -34.456 1.00 90.19 127 THR A C 1
ATOM 1013 O O . THR A 1 127 ? 14.935 -18.796 -33.394 1.00 90.19 127 THR A O 1
ATOM 1016 N N . CYS A 1 128 ? 16.288 -17.410 -34.535 1.00 89.00 128 CYS A N 1
ATOM 1017 C CA . CYS A 1 128 ? 16.926 -16.793 -33.380 1.00 89.00 128 CYS A CA 1
ATOM 1018 C C . CYS A 1 128 ? 16.371 -15.386 -33.151 1.00 89.00 128 CYS A C 1
ATOM 1020 O O . CYS A 1 128 ? 15.896 -14.722 -34.075 1.00 89.00 128 CYS A O 1
ATOM 1022 N N . THR A 1 129 ? 16.495 -14.912 -31.916 1.00 88.38 129 THR A N 1
ATOM 1023 C CA . THR A 1 129 ? 16.093 -13.567 -31.507 1.00 88.38 129 THR A CA 1
ATOM 1024 C C . THR A 1 129 ? 17.297 -12.854 -30.903 1.00 88.38 129 THR A C 1
ATOM 1026 O O . THR A 1 129 ? 17.987 -13.413 -30.053 1.00 88.38 129 THR A O 1
ATOM 1029 N N . ARG A 1 130 ? 17.556 -11.616 -31.331 1.00 83.38 130 ARG A N 1
ATOM 1030 C CA . ARG A 1 130 ? 18.578 -10.734 -30.757 1.00 83.38 130 ARG A CA 1
ATOM 1031 C C . ARG A 1 130 ? 17.904 -9.527 -30.119 1.00 83.38 130 ARG A C 1
ATOM 1033 O O . ARG A 1 130 ? 17.059 -8.903 -30.754 1.00 83.38 130 ARG A O 1
ATOM 1040 N N . SER A 1 131 ? 18.329 -9.182 -28.907 1.00 82.06 131 SER A N 1
ATOM 1041 C CA . SER A 1 131 ? 17.977 -7.921 -28.250 1.00 82.06 131 SER A CA 1
ATOM 1042 C C . SER A 1 131 ? 19.136 -6.930 -28.393 1.00 82.06 131 SER A C 1
ATOM 1044 O O . SER A 1 131 ? 20.284 -7.305 -28.142 1.00 82.06 131 SER A O 1
ATOM 1046 N N . THR A 1 132 ? 18.882 -5.691 -28.822 1.00 78.69 132 THR A N 1
ATOM 1047 C CA . THR A 1 132 ? 19.910 -4.631 -28.903 1.00 78.69 132 THR A CA 1
ATOM 1048 C C . THR A 1 132 ? 19.454 -3.353 -28.194 1.00 78.69 132 THR A C 1
ATOM 1050 O O . THR A 1 132 ? 18.366 -2.859 -28.484 1.00 78.69 132 THR A O 1
ATOM 1053 N N . PRO A 1 133 ? 20.241 -2.775 -27.267 1.00 77.38 133 PRO A N 1
ATOM 1054 C CA . PRO A 1 133 ? 19.833 -1.569 -26.552 1.00 77.38 133 PRO A CA 1
ATOM 1055 C C . PRO A 1 133 ? 19.799 -0.361 -27.498 1.00 77.38 133 PRO A C 1
ATOM 1057 O O . PRO A 1 133 ? 20.804 -0.022 -28.120 1.00 77.38 133 PRO A O 1
ATOM 1060 N N . ILE A 1 134 ? 18.640 0.296 -27.592 1.00 78.81 134 ILE A N 1
ATOM 1061 C CA . ILE A 1 134 ? 18.424 1.508 -28.406 1.00 78.81 134 ILE A CA 1
ATOM 1062 C C . ILE A 1 134 ? 18.517 2.771 -27.541 1.00 78.81 134 ILE A C 1
ATOM 1064 O O . ILE A 1 134 ? 18.849 3.848 -28.029 1.00 78.81 134 ILE A O 1
ATOM 1068 N N . GLY A 1 135 ? 18.245 2.646 -26.239 1.00 76.62 135 GLY A N 1
ATOM 1069 C CA . GLY A 1 135 ? 18.475 3.709 -25.270 1.00 76.62 135 GLY A CA 1
ATOM 1070 C C . GLY A 1 135 ? 17.658 3.544 -23.997 1.00 76.62 135 GLY A C 1
ATOM 1071 O O . GLY A 1 135 ? 17.449 2.430 -23.520 1.00 76.62 135 GLY A O 1
ATOM 1072 N N . ILE A 1 136 ? 17.259 4.674 -23.417 1.00 82.19 136 ILE A N 1
ATOM 1073 C CA . ILE A 1 136 ? 16.791 4.785 -22.036 1.00 82.19 136 ILE A CA 1
ATOM 1074 C C . ILE A 1 136 ? 15.454 5.538 -21.956 1.00 82.19 136 ILE A C 1
ATOM 1076 O O . ILE A 1 136 ? 15.397 6.733 -22.249 1.00 82.19 136 ILE A O 1
ATOM 1080 N N . ALA A 1 137 ? 14.401 4.863 -21.493 1.00 83.31 137 ALA A N 1
ATOM 1081 C CA . ALA A 1 137 ? 13.142 5.483 -21.082 1.00 83.31 137 ALA A CA 1
ATOM 1082 C C . ALA A 1 137 ? 13.138 5.831 -19.588 1.00 83.31 137 ALA A C 1
ATOM 1084 O O . ALA A 1 137 ? 13.729 5.137 -18.759 1.00 83.31 137 ALA A O 1
ATOM 1085 N N . THR A 1 138 ? 12.357 6.848 -19.236 1.00 86.31 138 THR A N 1
ATOM 1086 C CA . THR A 1 138 ? 12.007 7.178 -17.852 1.00 86.31 138 THR A CA 1
ATOM 1087 C C . THR A 1 138 ? 10.532 6.866 -17.632 1.00 86.31 138 THR A C 1
ATOM 1089 O O . THR A 1 138 ? 9.675 7.480 -18.269 1.00 86.31 138 THR A O 1
ATOM 1092 N N . ARG A 1 139 ? 10.224 5.928 -16.730 1.00 88.12 139 ARG A N 1
ATOM 1093 C CA . ARG A 1 139 ? 8.853 5.605 -16.312 1.00 88.12 139 ARG A CA 1
ATOM 1094 C C . ARG A 1 139 ? 8.564 6.226 -14.951 1.00 88.12 139 ARG A C 1
ATOM 1096 O O . ARG A 1 139 ? 9.306 5.989 -14.002 1.00 88.12 139 ARG A O 1
ATOM 1103 N N . THR A 1 140 ? 7.470 6.966 -14.849 1.00 90.94 140 THR A N 1
ATOM 1104 C CA . THR A 1 140 ? 6.962 7.552 -13.607 1.00 90.94 140 THR A CA 1
ATOM 1105 C C . THR A 1 140 ? 5.670 6.850 -13.207 1.00 90.94 140 THR A C 1
ATOM 1107 O O . THR A 1 140 ? 4.776 6.690 -14.033 1.00 90.94 140 THR A O 1
ATOM 1110 N N . ILE A 1 141 ? 5.570 6.431 -11.948 1.00 91.75 141 ILE A N 1
ATOM 1111 C CA . ILE A 1 141 ? 4.374 5.816 -11.362 1.00 91.75 141 ILE A CA 1
ATOM 1112 C C . ILE A 1 141 ? 3.892 6.725 -10.235 1.00 91.75 141 ILE A C 1
ATOM 1114 O O . ILE A 1 141 ? 4.679 7.063 -9.354 1.00 91.75 141 ILE A O 1
ATOM 1118 N N . ASN A 1 142 ? 2.611 7.094 -10.239 1.00 93.88 142 ASN A N 1
ATOM 1119 C CA . ASN A 1 142 ? 2.006 7.912 -9.187 1.00 93.88 142 ASN A CA 1
ATOM 1120 C C . ASN A 1 142 ? 0.760 7.222 -8.630 1.00 93.88 142 ASN A C 1
ATOM 1122 O O . ASN A 1 142 ? -0.181 6.932 -9.371 1.00 93.88 142 ASN A O 1
ATOM 1126 N N . LEU A 1 143 ? 0.733 6.996 -7.317 1.00 94.06 143 LEU A N 1
ATOM 1127 C CA . LEU A 1 143 ? -0.428 6.473 -6.606 1.00 94.06 143 LEU A CA 1
ATOM 1128 C C . LEU A 1 143 ? -1.147 7.615 -5.889 1.00 94.06 143 LEU A C 1
ATOM 1130 O O . LEU A 1 143 ? -0.568 8.317 -5.056 1.00 94.06 143 LEU A O 1
ATOM 1134 N N . TYR A 1 144 ? -2.434 7.759 -6.182 1.00 94.38 144 TYR A N 1
ATOM 1135 C CA . TYR A 1 144 ? -3.317 8.733 -5.560 1.00 94.38 144 TYR A CA 1
ATOM 1136 C C . TYR A 1 144 ? -4.382 8.041 -4.718 1.00 94.38 144 TYR A C 1
ATOM 1138 O O . TYR A 1 144 ? -4.922 7.002 -5.104 1.00 94.38 144 TYR A O 1
ATOM 1146 N N . SER A 1 145 ? -4.737 8.672 -3.604 1.00 93.31 145 SER A N 1
ATOM 1147 C CA . SER A 1 145 ? -5.893 8.315 -2.792 1.00 93.31 145 SER A CA 1
ATOM 1148 C C . SER A 1 145 ? -7.040 9.294 -3.000 1.00 93.31 145 SER A C 1
ATOM 1150 O O . SER A 1 145 ? -6.816 10.497 -3.147 1.00 93.31 145 SER A O 1
ATOM 1152 N N . CYS A 1 146 ? -8.264 8.772 -2.986 1.00 93.06 146 CYS A N 1
ATOM 1153 C CA . CYS A 1 146 ? -9.486 9.559 -2.967 1.00 93.06 146 CYS A CA 1
ATOM 1154 C C . CYS A 1 146 ? -10.059 9.577 -1.548 1.00 93.06 146 CYS A C 1
ATOM 1156 O O . CYS A 1 146 ? -10.656 8.594 -1.103 1.00 93.06 146 CYS A O 1
ATOM 1158 N N . THR A 1 147 ? -9.893 10.692 -0.836 1.00 90.56 147 THR A N 1
ATOM 1159 C CA . THR A 1 147 ? -10.361 10.853 0.552 1.00 90.56 147 THR A CA 1
ATOM 1160 C C . THR A 1 147 ? -11.260 12.070 0.732 1.00 90.56 147 THR A C 1
ATOM 1162 O O . THR A 1 147 ? -11.311 12.962 -0.113 1.00 90.56 147 THR A O 1
ATOM 1165 N N . LYS A 1 148 ? -12.021 12.093 1.829 1.00 88.56 148 LYS A N 1
ATOM 1166 C CA . LYS A 1 148 ? -12.824 13.245 2.247 1.00 88.56 148 LYS A CA 1
ATOM 1167 C C . LYS A 1 148 ? -12.882 13.316 3.770 1.00 88.56 148 LYS A C 1
ATOM 1169 O O . LYS A 1 148 ? -13.275 12.349 4.421 1.00 88.56 148 LYS A O 1
ATOM 1174 N N . ASN A 1 149 ? -12.553 14.477 4.326 1.00 81.75 149 ASN A N 1
ATOM 1175 C CA . ASN A 1 149 ? -12.675 14.745 5.758 1.00 81.75 149 ASN A CA 1
ATOM 1176 C C . ASN A 1 149 ? -14.154 14.988 6.088 1.00 81.75 149 ASN A C 1
ATOM 1178 O O . ASN A 1 149 ? -14.675 16.067 5.808 1.00 81.75 149 ASN A O 1
ATOM 1182 N N . ASN A 1 150 ? -14.855 13.978 6.613 1.00 71.94 150 ASN A N 1
ATOM 1183 C CA . ASN A 1 150 ? -16.262 14.103 6.995 1.00 71.94 150 ASN A CA 1
ATOM 1184 C C . ASN A 1 150 ? -16.680 13.016 7.997 1.00 71.94 150 ASN A C 1
ATOM 1186 O O . ASN A 1 150 ? -16.354 11.844 7.830 1.00 71.94 150 ASN A O 1
ATOM 1190 N N . SER A 1 151 ? -17.481 13.389 8.996 1.00 61.91 151 SER A N 1
ATOM 1191 C CA . SER A 1 151 ? -17.857 12.538 10.132 1.00 61.91 151 SER A CA 1
ATOM 1192 C C . SER A 1 151 ? -18.870 11.421 9.824 1.00 61.91 151 SER A C 1
ATOM 1194 O O . SER A 1 151 ? -19.083 10.559 10.677 1.00 61.91 151 SER A O 1
ATOM 1196 N N . GLY A 1 152 ? -19.470 11.391 8.628 1.00 63.19 152 GLY A N 1
ATOM 1197 C CA . GLY A 1 152 ? -20.497 10.414 8.238 1.00 63.19 152 GLY A CA 1
ATOM 1198 C C . GLY A 1 152 ? -19.973 9.072 7.701 1.00 63.19 152 GLY A C 1
ATOM 1199 O O . GLY A 1 152 ? -18.802 8.930 7.348 1.00 63.19 152 GLY A O 1
ATOM 1200 N N . LEU A 1 153 ? -20.875 8.097 7.553 1.00 63.28 153 LEU A N 1
ATOM 1201 C CA . LEU A 1 153 ? -20.594 6.840 6.846 1.00 63.28 153 LEU A CA 1
ATOM 1202 C C . LEU A 1 153 ? -20.268 7.110 5.368 1.00 63.28 153 LEU A C 1
ATOM 1204 O O . LEU A 1 153 ? -20.948 7.893 4.704 1.00 63.28 153 LEU A O 1
ATOM 1208 N N . SER A 1 154 ? -19.227 6.455 4.855 1.00 71.81 154 SER A N 1
ATOM 1209 C CA . SER A 1 154 ? -18.923 6.452 3.423 1.00 71.81 154 SER A CA 1
ATOM 1210 C C . SER A 1 154 ? -19.836 5.460 2.704 1.00 71.81 154 SER A C 1
ATOM 1212 O O . SER A 1 154 ? -20.043 4.348 3.187 1.00 71.81 154 SER A O 1
ATOM 1214 N N . GLN A 1 155 ? -20.329 5.825 1.518 1.00 78.19 155 GLN A N 1
ATOM 1215 C CA . GLN A 1 155 ? -20.998 4.875 0.616 1.00 78.19 155 GLN A CA 1
ATOM 1216 C C . GLN A 1 155 ? -20.033 3.824 0.039 1.00 78.19 155 GLN A C 1
ATOM 1218 O O . GLN A 1 155 ? -20.476 2.803 -0.478 1.00 78.19 155 GLN A O 1
ATOM 1223 N N . TYR A 1 156 ? -18.730 4.094 0.128 1.00 86.31 156 TYR A N 1
ATOM 1224 C CA . TYR A 1 156 ? -17.627 3.271 -0.349 1.00 86.31 156 TYR A CA 1
ATOM 1225 C C . TYR A 1 156 ? -16.860 2.716 0.852 1.00 86.31 156 TYR A C 1
ATOM 1227 O O . TYR A 1 156 ? -16.420 3.485 1.711 1.00 86.31 156 TYR A O 1
ATOM 1235 N N . ILE A 1 157 ? -16.696 1.398 0.925 1.00 86.19 157 ILE A N 1
ATOM 1236 C CA . ILE A 1 157 ? -16.143 0.723 2.103 1.00 86.19 157 ILE A CA 1
ATOM 1237 C C . ILE A 1 157 ? -14.903 -0.076 1.694 1.00 86.19 157 ILE A C 1
ATOM 1239 O O . ILE A 1 157 ? -14.910 -0.814 0.708 1.00 86.19 157 ILE A O 1
ATOM 1243 N N . PHE A 1 158 ? -13.831 0.081 2.470 1.00 88.94 158 PHE A N 1
ATOM 1244 C CA . PHE A 1 158 ? -12.630 -0.747 2.404 1.00 88.94 158 PHE A CA 1
ATOM 1245 C C . PHE A 1 158 ? -12.845 -1.997 3.266 1.00 88.94 158 PHE A C 1
ATOM 1247 O O . PHE A 1 158 ? -13.193 -1.873 4.434 1.00 88.94 158 PHE A O 1
ATOM 1254 N N . GLY A 1 159 ? -12.642 -3.185 2.697 1.00 87.62 159 GLY A N 1
ATOM 1255 C CA . GLY A 1 159 ? -12.850 -4.499 3.321 1.00 87.62 159 GLY A CA 1
ATOM 1256 C C . GLY A 1 159 ? -11.555 -5.283 3.521 1.00 87.62 159 GLY A C 1
ATOM 1257 O O . GLY A 1 159 ? -11.525 -6.499 3.327 1.00 87.62 159 GLY A O 1
ATOM 1258 N N . GLY A 1 160 ? -10.464 -4.581 3.831 1.00 88.75 160 GLY A N 1
ATOM 1259 C CA . GLY A 1 160 ? -9.140 -5.178 3.975 1.00 88.75 160 GLY A CA 1
ATOM 1260 C C . GLY A 1 160 ? -8.399 -5.364 2.648 1.00 88.75 160 GLY A C 1
ATOM 1261 O O . GLY A 1 160 ? -8.758 -4.812 1.605 1.00 88.75 160 GLY A O 1
ATOM 1262 N N . SER A 1 161 ? -7.296 -6.107 2.712 1.00 91.50 161 SER A N 1
ATOM 1263 C CA . SER A 1 161 ? -6.391 -6.330 1.579 1.00 91.50 161 SER A CA 1
ATOM 1264 C C . SER A 1 161 ? -5.531 -7.576 1.767 1.00 91.50 161 SER A C 1
ATOM 1266 O O . SER A 1 161 ? -5.129 -7.898 2.889 1.00 91.50 161 SER A O 1
ATOM 1268 N N . TYR A 1 162 ? -5.201 -8.231 0.658 1.00 90.75 162 TYR A N 1
ATOM 1269 C CA . TYR A 1 162 ? -4.358 -9.425 0.602 1.00 90.75 162 TYR A CA 1
ATOM 1270 C C . TYR A 1 162 ? -3.402 -9.368 -0.598 1.00 90.75 162 TYR A C 1
ATOM 1272 O O . TYR A 1 162 ? -3.568 -8.564 -1.514 1.00 90.75 162 TYR A O 1
ATOM 1280 N N . SER A 1 163 ? -2.398 -10.237 -0.610 1.00 88.62 163 SER A N 1
ATOM 1281 C CA . SER A 1 163 ? -1.487 -10.443 -1.739 1.00 88.62 163 SER A CA 1
ATOM 1282 C C . SER A 1 163 ? -1.098 -11.922 -1.841 1.00 88.62 163 SER A C 1
ATOM 1284 O O . SER A 1 163 ? -1.633 -12.769 -1.120 1.00 88.62 163 SER A O 1
ATOM 1286 N N . SER A 1 164 ? -0.141 -12.255 -2.708 1.00 83.19 164 SER A N 1
ATOM 1287 C CA . SER A 1 164 ? 0.497 -13.579 -2.734 1.00 83.19 164 SER A CA 1
ATOM 1288 C C . SER A 1 164 ? 1.073 -13.992 -1.374 1.00 83.19 164 SER A C 1
ATOM 1290 O O . SER A 1 164 ? 1.007 -15.173 -1.034 1.00 83.19 164 SER A O 1
ATOM 1292 N N . ASN A 1 165 ? 1.569 -13.037 -0.581 1.00 78.31 165 ASN A N 1
ATOM 1293 C CA . ASN A 1 165 ? 2.354 -13.288 0.635 1.00 78.31 165 ASN A CA 1
ATOM 1294 C C . ASN A 1 165 ? 1.660 -12.811 1.926 1.00 78.31 165 ASN A C 1
ATOM 1296 O O . ASN A 1 165 ? 2.143 -13.079 3.020 1.00 78.31 165 ASN A O 1
ATOM 1300 N N . LYS A 1 166 ? 0.505 -12.142 1.814 1.00 82.69 166 LYS A N 1
ATOM 1301 C CA . LYS A 1 166 ? -0.255 -11.583 2.940 1.00 82.69 166 LYS A CA 1
ATOM 1302 C C . LYS A 1 166 ? -1.734 -11.954 2.849 1.00 82.69 166 LYS A C 1
ATOM 1304 O O . LYS A 1 166 ? -2.353 -11.754 1.809 1.00 82.69 166 LYS A O 1
ATOM 1309 N N . ILE A 1 167 ? -2.307 -12.448 3.945 1.00 85.25 167 ILE A N 1
ATOM 1310 C CA . ILE A 1 167 ? -3.752 -12.692 4.074 1.00 85.25 167 ILE A CA 1
ATOM 1311 C C . ILE A 1 167 ? -4.518 -11.412 4.445 1.00 85.25 167 ILE A C 1
ATOM 1313 O O . ILE A 1 167 ? -3.951 -10.463 4.990 1.00 85.25 167 ILE A O 1
ATOM 1317 N N . ASN A 1 168 ? -5.822 -11.400 4.180 1.00 86.88 168 ASN A N 1
ATOM 1318 C CA . ASN A 1 168 ? -6.743 -10.399 4.698 1.00 86.88 168 ASN A CA 1
ATOM 1319 C C . ASN A 1 168 ? -7.141 -10.779 6.135 1.00 86.88 168 ASN A C 1
ATOM 1321 O O . ASN A 1 168 ? -7.711 -11.843 6.362 1.00 86.88 168 ASN A O 1
ATOM 1325 N N . PHE A 1 169 ? -6.867 -9.908 7.108 1.00 79.56 169 PHE A N 1
ATOM 1326 C CA . PHE A 1 169 ? -7.120 -10.176 8.533 1.00 79.56 169 PHE A CA 1
ATOM 1327 C C . PHE A 1 169 ? -8.614 -10.339 8.885 1.00 79.56 169 PHE A C 1
ATOM 1329 O O . PHE A 1 169 ? -8.936 -10.868 9.944 1.00 79.56 169 PHE A O 1
ATOM 1336 N N . LEU A 1 170 ? -9.527 -9.907 8.005 1.00 80.56 170 LEU A N 1
ATOM 1337 C CA . LEU A 1 170 ? -10.980 -10.018 8.198 1.00 80.56 170 LEU A CA 1
ATOM 1338 C C . LEU A 1 170 ? -11.530 -11.400 7.818 1.00 80.56 170 LEU A C 1
ATOM 1340 O O . LEU A 1 170 ? -12.448 -11.900 8.464 1.00 80.56 170 LEU A O 1
ATOM 1344 N N . THR A 1 171 ? -10.978 -12.012 6.766 1.00 83.88 171 THR A N 1
ATOM 1345 C CA . THR A 1 171 ? -11.367 -13.350 6.283 1.00 83.88 171 THR A CA 1
ATOM 1346 C C . THR A 1 171 ? -10.429 -14.450 6.774 1.00 83.88 171 THR A C 1
ATOM 1348 O O . THR A 1 171 ? -10.791 -15.619 6.727 1.00 83.88 171 THR A O 1
ATOM 1351 N N . ASN A 1 172 ? -9.241 -14.077 7.262 1.00 81.38 172 ASN A N 1
ATOM 1352 C CA . ASN A 1 172 ? -8.110 -14.958 7.555 1.00 81.38 172 ASN A CA 1
ATOM 1353 C C . ASN A 1 172 ? -7.586 -15.737 6.324 1.00 81.38 172 ASN A C 1
ATOM 1355 O O . ASN A 1 172 ? -6.977 -16.796 6.449 1.00 81.38 172 ASN A O 1
ATOM 1359 N N . GLU A 1 173 ? -7.815 -15.202 5.122 1.00 86.12 173 GLU A N 1
ATOM 1360 C CA . GLU A 1 173 ? -7.548 -15.856 3.837 1.00 86.12 173 GLU A CA 1
ATOM 1361 C C . GLU A 1 173 ? -6.997 -14.866 2.794 1.00 86.12 173 GLU A C 1
ATOM 1363 O O . GLU A 1 173 ? -7.027 -13.648 2.975 1.00 86.12 173 GLU A O 1
ATOM 1368 N N . LYS A 1 174 ? -6.529 -15.369 1.644 1.00 90.69 174 LYS A N 1
ATOM 1369 C CA . LYS A 1 174 ? -6.168 -14.549 0.466 1.00 90.69 174 LYS A CA 1
ATOM 1370 C C . LYS A 1 174 ? -7.414 -14.213 -0.372 1.00 90.69 174 LYS A C 1
ATOM 1372 O O . LYS A 1 174 ? -7.449 -14.459 -1.575 1.00 90.69 174 LYS A O 1
ATOM 1377 N N . SER A 1 175 ? -8.458 -13.723 0.294 1.00 90.69 175 SER A N 1
ATOM 1378 C CA . SER A 1 175 ? -9.801 -13.525 -0.259 1.00 90.69 175 SER A CA 1
ATOM 1379 C C . SER A 1 175 ? -10.470 -12.263 0.306 1.00 90.69 175 SER A C 1
ATOM 1381 O O . SER A 1 175 ? -10.107 -11.751 1.372 1.00 90.69 175 SER A O 1
ATOM 1383 N N . CYS A 1 176 ? -11.465 -11.749 -0.419 1.00 90.25 176 CYS A N 1
ATOM 1384 C CA . CYS A 1 176 ? -12.379 -10.729 0.090 1.00 90.25 176 CYS A CA 1
ATOM 1385 C C . CYS A 1 176 ? -13.589 -11.371 0.770 1.00 90.25 176 CYS A C 1
ATOM 1387 O O . CYS A 1 176 ? -14.034 -12.449 0.380 1.00 90.25 176 CYS A O 1
ATOM 1389 N N . GLN A 1 177 ? -14.146 -10.684 1.766 1.00 86.38 177 GLN A N 1
ATOM 1390 C CA . GLN A 1 177 ? -15.402 -11.089 2.390 1.00 86.38 177 GLN A CA 1
ATOM 1391 C C . GLN A 1 177 ? -16.554 -11.024 1.372 1.00 86.38 177 GLN A C 1
ATOM 1393 O O . GLN A 1 177 ? -16.559 -10.171 0.483 1.00 86.38 177 GLN A O 1
ATOM 1398 N N . THR A 1 178 ? -17.557 -11.891 1.523 1.00 84.69 178 THR A N 1
ATOM 1399 C CA . THR A 1 178 ? -18.791 -11.865 0.722 1.00 84.69 178 THR A CA 1
ATOM 1400 C C . THR A 1 178 ? -19.381 -10.452 0.656 1.00 84.69 178 THR A C 1
ATOM 1402 O O . THR A 1 178 ? -19.584 -9.815 1.688 1.00 84.69 178 THR A O 1
ATOM 1405 N N . GLY A 1 179 ? -19.658 -9.966 -0.558 1.00 84.88 179 GLY A N 1
ATOM 1406 C CA . GLY A 1 179 ? -20.133 -8.599 -0.807 1.00 84.88 179 GLY A CA 1
ATOM 1407 C C . GLY A 1 179 ? -19.033 -7.569 -1.099 1.00 84.88 179 GLY A C 1
ATOM 1408 O O . GLY A 1 179 ? -19.362 -6.429 -1.419 1.00 84.88 179 GLY A O 1
ATOM 1409 N N . PHE A 1 180 ? -17.752 -7.950 -1.042 1.00 89.94 180 PHE A N 1
ATOM 1410 C CA . PHE A 1 180 ? -16.623 -7.124 -1.479 1.00 89.94 180 PHE A CA 1
ATOM 1411 C C . PHE A 1 180 ? -15.988 -7.655 -2.767 1.00 89.94 180 PHE A C 1
ATOM 1413 O O . PHE A 1 180 ? -15.751 -8.853 -2.920 1.00 89.94 180 PHE A O 1
ATOM 1420 N N . THR A 1 181 ? -15.647 -6.735 -3.664 1.00 91.94 181 THR A N 1
ATOM 1421 C CA . THR A 1 181 ? -14.960 -7.001 -4.929 1.00 91.94 181 THR A CA 1
ATOM 1422 C C . THR A 1 181 ? -13.450 -6.803 -4.754 1.00 91.94 181 THR A C 1
ATOM 1424 O O . THR A 1 181 ? -13.038 -5.750 -4.257 1.00 91.94 181 THR A O 1
ATOM 1427 N N . PRO A 1 182 ? -12.598 -7.766 -5.153 1.00 93.62 182 PRO A N 1
ATOM 1428 C CA . PRO A 1 182 ? -11.152 -7.580 -5.163 1.00 93.62 182 PRO A CA 1
ATOM 1429 C C . PRO A 1 182 ? -10.728 -6.663 -6.316 1.00 93.62 182 PRO A C 1
ATOM 1431 O O . PRO A 1 182 ? -11.061 -6.903 -7.475 1.00 93.62 182 PRO A O 1
ATOM 1434 N N . VAL A 1 183 ? -9.946 -5.632 -6.001 1.00 92.56 183 VAL A N 1
ATOM 1435 C CA . VAL A 1 183 ? -9.368 -4.694 -6.968 1.00 92.56 183 VAL A CA 1
ATOM 1436 C C . VAL A 1 183 ? -7.850 -4.790 -6.906 1.00 92.56 183 VAL A C 1
ATOM 1438 O O . VAL A 1 183 ? -7.242 -4.496 -5.876 1.00 92.56 183 VAL A O 1
ATOM 1441 N N . SER A 1 184 ? -7.245 -5.222 -8.012 1.00 90.88 184 SER A N 1
ATOM 1442 C CA . SER A 1 184 ? -5.797 -5.404 -8.129 1.00 90.88 184 SER A CA 1
ATOM 1443 C C . SER A 1 184 ? -5.086 -4.075 -8.394 1.00 90.88 184 SER A C 1
ATOM 1445 O O . SER A 1 184 ? -5.460 -3.329 -9.303 1.00 90.88 184 SER A O 1
ATOM 1447 N N . LEU A 1 185 ? -4.059 -3.792 -7.593 1.00 88.69 185 LEU A N 1
ATOM 1448 C CA . LEU A 1 185 ? -3.199 -2.615 -7.684 1.00 88.69 185 LEU A CA 1
ATOM 1449 C C . LEU A 1 185 ? -1.862 -2.998 -8.357 1.00 88.69 185 LEU A C 1
ATOM 1451 O O . LEU A 1 185 ? -1.856 -3.555 -9.453 1.00 88.69 185 LEU A O 1
ATOM 1455 N N . ILE A 1 186 ? -0.733 -2.692 -7.714 1.00 85.44 186 ILE A N 1
ATOM 1456 C CA . ILE A 1 186 ? 0.634 -3.025 -8.132 1.00 85.44 186 ILE A CA 1
ATOM 1457 C C . ILE A 1 186 ? 1.146 -4.234 -7.329 1.00 85.44 186 ILE A C 1
ATOM 1459 O O . ILE A 1 186 ? 0.631 -4.514 -6.246 1.00 85.44 186 ILE A O 1
ATOM 1463 N N . ASN A 1 187 ? 2.137 -4.967 -7.849 1.00 79.12 187 ASN A N 1
ATOM 1464 C CA . ASN A 1 187 ? 2.801 -6.100 -7.176 1.00 79.12 187 ASN A CA 1
ATOM 1465 C C . ASN A 1 187 ? 1.848 -7.189 -6.628 1.00 79.12 187 ASN A C 1
ATOM 1467 O O . ASN A 1 187 ? 2.125 -7.822 -5.610 1.00 79.12 187 ASN A O 1
ATOM 1471 N N . GLY A 1 188 ? 0.693 -7.401 -7.271 1.00 83.62 188 GLY A N 1
ATOM 1472 C CA . GLY A 1 188 ? -0.301 -8.390 -6.833 1.00 83.62 188 GLY A CA 1
ATOM 1473 C C . GLY A 1 188 ? -1.023 -8.045 -5.521 1.00 83.62 188 GLY A C 1
ATOM 1474 O O . GLY A 1 188 ? -1.640 -8.925 -4.918 1.00 83.62 188 GLY A O 1
ATOM 1475 N N . ILE A 1 189 ? -0.955 -6.789 -5.068 1.00 89.75 189 ILE A N 1
ATOM 1476 C CA . ILE A 1 189 ? -1.769 -6.275 -3.962 1.00 89.75 189 ILE A CA 1
ATOM 1477 C C . ILE A 1 189 ? -3.227 -6.205 -4.427 1.00 89.75 189 ILE A C 1
ATOM 1479 O O . ILE A 1 189 ? -3.539 -5.497 -5.382 1.00 89.75 189 ILE A O 1
ATOM 1483 N N . ASN A 1 190 ? -4.124 -6.891 -3.723 1.00 93.44 190 ASN A N 1
ATOM 1484 C CA . ASN A 1 190 ? -5.564 -6.843 -3.951 1.00 93.44 190 ASN A CA 1
ATOM 1485 C C . ASN A 1 190 ? -6.248 -6.146 -2.774 1.00 93.44 190 ASN A C 1
ATOM 1487 O O . ASN A 1 190 ? -6.045 -6.504 -1.611 1.00 93.44 190 ASN A O 1
ATOM 1491 N N . ILE A 1 191 ? -7.073 -5.148 -3.080 1.00 93.62 191 ILE A N 1
ATOM 1492 C CA . ILE A 1 191 ? -7.835 -4.369 -2.105 1.00 93.62 191 ILE A CA 1
ATOM 1493 C C . ILE A 1 191 ? -9.310 -4.731 -2.243 1.00 93.62 191 ILE A C 1
ATOM 1495 O O . ILE A 1 191 ? -9.858 -4.707 -3.341 1.00 93.62 191 ILE A O 1
ATOM 1499 N N . CYS A 1 192 ? -9.961 -5.048 -1.130 1.00 92.44 192 CYS A N 1
ATOM 1500 C CA . CYS A 1 192 ? -11.373 -5.405 -1.117 1.00 92.44 192 CYS A CA 1
ATOM 1501 C C . CYS A 1 192 ? -12.224 -4.138 -1.025 1.00 92.44 192 CYS A C 1
ATOM 1503 O O . CYS A 1 192 ? -12.147 -3.416 -0.032 1.00 92.44 192 CYS A O 1
ATOM 1505 N N . LEU A 1 193 ? -13.030 -3.861 -2.050 1.00 91.69 193 LEU A N 1
ATOM 1506 C CA . LEU A 1 193 ? -13.862 -2.661 -2.154 1.00 91.69 193 LEU A CA 1
ATOM 1507 C C . LEU A 1 193 ? -15.337 -3.026 -2.323 1.00 91.69 193 LEU A C 1
ATOM 1509 O O . LEU A 1 193 ? -15.669 -4.018 -2.967 1.00 91.69 193 LEU A O 1
ATOM 1513 N N . THR A 1 194 ? -16.234 -2.216 -1.768 1.00 88.69 194 THR A N 1
ATOM 1514 C CA . THR A 1 194 ? -17.673 -2.345 -2.021 1.00 88.69 194 THR A CA 1
ATOM 1515 C C . THR A 1 194 ? -18.385 -1.003 -1.936 1.00 88.69 194 THR A C 1
ATOM 1517 O O . THR A 1 194 ? -17.933 -0.079 -1.254 1.00 88.69 194 THR A O 1
ATOM 1520 N N . GLN A 1 195 ? -19.508 -0.900 -2.640 1.00 84.56 195 GLN A N 1
ATOM 1521 C CA . GLN A 1 195 ? -20.381 0.264 -2.652 1.00 84.56 195 GLN A CA 1
ATOM 1522 C C . GLN A 1 195 ? -21.741 -0.140 -2.084 1.00 84.56 195 GLN A C 1
ATOM 1524 O O . GLN A 1 195 ? -22.412 -0.974 -2.675 1.00 84.56 195 GLN A O 1
ATOM 1529 N N . GLN A 1 196 ? -22.137 0.497 -0.976 1.00 69.88 196 GLN A N 1
ATOM 1530 C CA . GLN A 1 196 ? -23.402 0.297 -0.252 1.00 69.88 196 GLN A CA 1
ATOM 1531 C C . GLN A 1 196 ? -23.671 -1.154 0.201 1.00 69.88 196 GLN A C 1
ATOM 1533 O O . GLN A 1 196 ? -24.098 -1.999 -0.578 1.00 69.88 196 GLN A O 1
ATOM 1538 N N . ILE A 1 197 ? -23.541 -1.430 1.505 1.00 60.22 197 ILE A N 1
ATOM 1539 C CA . ILE A 1 197 ? -24.045 -2.686 2.084 1.00 60.22 197 ILE A CA 1
ATOM 1540 C C . ILE A 1 197 ? -25.384 -2.428 2.778 1.00 60.22 197 ILE A C 1
ATOM 1542 O O . ILE A 1 197 ? -25.461 -1.662 3.740 1.00 60.22 197 ILE A O 1
ATOM 1546 N N . VAL A 1 198 ? -26.430 -3.117 2.324 1.00 51.53 198 VAL A N 1
ATOM 1547 C CA . VAL A 1 198 ? -27.682 -3.276 3.074 1.00 51.53 198 VAL A CA 1
ATOM 1548 C C . VAL A 1 198 ? -27.414 -4.307 4.177 1.00 51.53 198 VAL A C 1
ATOM 1550 O O . VAL A 1 198 ? -27.165 -5.468 3.871 1.00 51.53 198 VAL A O 1
ATOM 1553 N N . ASN A 1 199 ? -27.424 -3.876 5.444 1.00 50.69 199 ASN A N 1
ATOM 1554 C CA . ASN A 1 199 ? -26.926 -4.616 6.620 1.00 50.69 199 ASN A CA 1
ATOM 1555 C C . ASN A 1 199 ? -25.417 -4.940 6.583 1.00 50.69 199 ASN A C 1
ATOM 1557 O O . ASN A 1 199 ? -25.025 -6.076 6.311 1.00 50.69 199 ASN A O 1
ATOM 1561 N N . PRO A 1 200 ? -24.550 -3.964 6.900 1.00 54.00 200 PRO A N 1
ATOM 1562 C CA . PRO A 1 200 ? -23.115 -4.197 6.970 1.00 54.00 200 PRO A CA 1
ATOM 1563 C C . PRO A 1 200 ? -22.704 -5.074 8.167 1.00 54.00 200 PRO A C 1
ATOM 1565 O O . PRO A 1 200 ? -22.920 -4.669 9.313 1.00 54.00 200 PRO A O 1
ATOM 1568 N N . PRO A 1 201 ? -22.040 -6.226 7.952 1.00 57.19 201 PRO A N 1
ATOM 1569 C CA . PRO A 1 201 ? -21.353 -6.925 9.031 1.00 57.19 201 PRO A CA 1
ATOM 1570 C C . PRO A 1 201 ? -20.117 -6.115 9.453 1.00 57.19 201 PRO A C 1
ATOM 1572 O O . PRO A 1 201 ? -19.285 -5.795 8.610 1.00 57.19 201 PRO A O 1
ATOM 1575 N N . ASN A 1 202 ? -20.012 -5.793 10.746 1.00 58.19 202 ASN A N 1
ATOM 1576 C CA . ASN A 1 202 ? -18.826 -5.257 11.433 1.00 58.19 202 ASN A CA 1
ATOM 1577 C C . ASN A 1 202 ? -17.919 -4.326 10.594 1.00 58.19 202 ASN A C 1
ATOM 1579 O O . ASN A 1 202 ? -16.739 -4.607 10.378 1.00 58.19 202 ASN A O 1
ATOM 1583 N N . ILE A 1 203 ? -18.464 -3.188 10.137 1.00 69.25 203 ILE A N 1
ATOM 1584 C CA . ILE A 1 203 ? -17.641 -2.108 9.567 1.00 69.25 203 ILE A CA 1
ATOM 1585 C C . ILE A 1 203 ? -16.803 -1.478 10.683 1.00 69.25 203 ILE A C 1
ATOM 1587 O O . ILE A 1 203 ? -17.310 -0.734 11.529 1.00 69.25 203 ILE A O 1
ATOM 1591 N N . PHE A 1 204 ? -15.499 -1.706 10.607 1.00 76.75 204 PHE A N 1
ATOM 1592 C CA . PHE A 1 204 ? -14.488 -0.875 11.246 1.00 76.75 204 PHE A CA 1
ATOM 1593 C C . PHE A 1 204 ? -14.404 0.495 10.562 1.00 76.75 204 PHE A C 1
ATOM 1595 O O . PHE A 1 204 ? -14.682 0.640 9.369 1.00 76.75 204 PHE A O 1
ATOM 1602 N N . LYS A 1 205 ? -13.986 1.532 11.293 1.00 81.38 205 LYS A N 1
ATOM 1603 C CA . LYS A 1 205 ? -13.853 2.868 10.689 1.00 81.38 205 LYS A CA 1
ATOM 1604 C C . LYS A 1 205 ? -12.545 2.991 9.916 1.00 81.38 205 LYS A C 1
ATOM 1606 O O . LYS A 1 205 ? -11.530 2.419 10.312 1.00 81.38 205 LYS A O 1
ATOM 1611 N N . PHE A 1 206 ? -12.562 3.818 8.875 1.00 85.50 206 PHE A N 1
ATOM 1612 C CA . PHE A 1 206 ? -11.386 4.200 8.098 1.00 85.50 206 PHE A CA 1
ATOM 1613 C C . PHE A 1 206 ? -10.904 5.607 8.490 1.00 85.50 206 PHE A C 1
ATOM 1615 O O . PHE A 1 206 ? -11.711 6.516 8.696 1.00 85.50 206 PHE A O 1
ATOM 1622 N N . GLY A 1 207 ? -9.589 5.766 8.614 1.00 84.19 207 GLY A N 1
ATOM 1623 C CA . GLY A 1 207 ? -8.913 6.972 9.100 1.00 84.19 207 GLY A CA 1
ATOM 1624 C C . GLY A 1 207 ? -7.795 7.460 8.180 1.00 84.19 207 GLY A C 1
ATOM 1625 O O . GLY A 1 207 ? -6.937 8.207 8.623 1.00 84.19 207 GLY A O 1
ATOM 1626 N N . GLY A 1 208 ? -7.757 7.018 6.921 1.00 88.25 208 GLY A N 1
ATOM 1627 C CA . GLY A 1 208 ? -6.752 7.438 5.940 1.00 88.25 208 GLY A CA 1
ATOM 1628 C C . GLY A 1 208 ? -5.922 6.289 5.369 1.00 88.25 208 GLY A C 1
ATOM 1629 O O . GLY A 1 208 ? -5.998 5.145 5.815 1.00 88.25 208 GLY A O 1
ATOM 1630 N N . ILE A 1 209 ? -5.130 6.618 4.351 1.00 89.19 209 ILE A N 1
ATOM 1631 C CA . ILE A 1 209 ? -4.122 5.747 3.744 1.00 89.19 209 ILE A CA 1
ATOM 1632 C C . ILE A 1 209 ? -2.863 6.579 3.506 1.00 89.19 209 ILE A C 1
ATOM 1634 O O . ILE A 1 209 ? -2.968 7.736 3.096 1.00 89.19 209 ILE A O 1
ATOM 1638 N N . PHE A 1 210 ? -1.698 5.997 3.757 1.00 89.88 210 PHE A N 1
ATOM 1639 C CA . PHE A 1 210 ? -0.402 6.656 3.627 1.00 89.88 210 PHE A CA 1
ATOM 1640 C C . PHE A 1 210 ? 0.669 5.652 3.177 1.00 89.88 210 PHE A C 1
ATOM 1642 O O . PHE A 1 210 ? 0.456 4.439 3.230 1.00 89.88 210 PHE A O 1
ATOM 1649 N N . SER A 1 211 ? 1.810 6.144 2.702 1.00 91.00 211 SER A N 1
ATOM 1650 C CA . SER A 1 211 ? 2.966 5.326 2.311 1.00 91.00 211 SER A CA 1
ATOM 1651 C C . SER A 1 211 ? 4.227 5.752 3.065 1.00 91.00 211 SER A C 1
ATOM 1653 O O . SER A 1 211 ? 4.221 6.755 3.777 1.00 91.00 211 SER A O 1
ATOM 1655 N N . CYS A 1 212 ? 5.336 5.043 2.843 1.00 86.62 212 CYS A N 1
ATOM 1656 C CA . CYS A 1 212 ? 6.667 5.438 3.316 1.00 86.62 212 CYS A CA 1
ATOM 1657 C C . CYS A 1 212 ? 7.118 6.858 2.887 1.00 86.62 212 CYS A C 1
ATOM 1659 O O . CYS A 1 212 ? 8.056 7.391 3.470 1.00 86.62 212 CYS A O 1
ATOM 1661 N N . GLN A 1 213 ? 6.489 7.457 1.865 1.00 88.69 213 GLN A N 1
ATOM 1662 C CA . GLN A 1 213 ? 6.788 8.811 1.374 1.00 88.69 213 GLN A CA 1
ATOM 1663 C C . GLN A 1 213 ? 5.852 9.891 1.942 1.00 88.69 213 GLN A C 1
ATOM 1665 O O . GLN A 1 213 ? 6.029 11.073 1.655 1.00 88.69 213 GLN A O 1
ATOM 1670 N N . THR A 1 214 ? 4.819 9.504 2.694 1.00 83.69 214 THR A N 1
ATOM 1671 C CA . THR A 1 214 ? 3.917 10.456 3.355 1.00 83.69 214 THR A CA 1
ATOM 1672 C C . THR A 1 214 ? 4.598 11.011 4.612 1.00 83.69 214 THR A C 1
ATOM 1674 O O . THR A 1 214 ? 5.381 10.311 5.250 1.00 83.69 214 THR A O 1
ATOM 1677 N N . ASN A 1 215 ? 4.357 12.280 4.953 1.00 72.50 215 ASN A N 1
ATOM 1678 C CA . ASN A 1 215 ? 5.110 12.960 6.009 1.00 72.50 215 ASN A CA 1
ATOM 1679 C C . ASN A 1 215 ? 4.860 12.343 7.396 1.00 72.50 215 ASN A C 1
ATOM 1681 O O . ASN A 1 215 ? 3.754 11.919 7.714 1.00 72.50 215 ASN A O 1
ATOM 1685 N N . ASN A 1 216 ? 5.864 12.402 8.278 1.00 56.59 216 ASN A N 1
ATOM 1686 C CA . ASN A 1 216 ? 5.788 11.865 9.649 1.00 56.59 216 ASN A CA 1
ATOM 1687 C C . ASN A 1 216 ? 4.701 12.517 10.538 1.00 56.59 216 ASN A C 1
ATOM 1689 O O . ASN A 1 216 ? 4.425 12.015 11.625 1.00 56.59 216 ASN A O 1
ATOM 1693 N N . SER A 1 217 ? 4.103 13.635 10.112 1.00 54.12 217 SER A N 1
ATOM 1694 C CA . SER A 1 217 ? 2.922 14.244 10.745 1.00 54.12 217 SER A CA 1
ATOM 1695 C C . SER A 1 217 ? 1.633 13.455 10.507 1.00 54.12 217 SER A C 1
ATOM 1697 O O . SER A 1 217 ? 0.682 13.608 11.268 1.00 54.12 217 SER A O 1
ATOM 1699 N N . ASP A 1 218 ? 1.614 12.613 9.474 1.00 59.22 218 ASP A N 1
ATOM 1700 C CA . ASP A 1 218 ? 0.429 11.935 8.948 1.00 59.22 218 ASP A CA 1
ATOM 1701 C C . ASP A 1 218 ? 0.365 10.470 9.427 1.00 59.22 218 ASP A C 1
ATOM 1703 O O . ASP A 1 218 ? -0.208 9.595 8.775 1.00 59.22 218 ASP A O 1
ATOM 1707 N N . ILE A 1 219 ? 0.954 10.200 10.600 1.00 76.06 219 ILE A N 1
ATOM 1708 C CA . ILE A 1 219 ? 0.683 8.987 11.381 1.00 76.06 219 ILE A CA 1
ATOM 1709 C C . ILE A 1 219 ? -0.819 8.964 11.706 1.00 76.06 219 ILE A C 1
ATOM 1711 O O . ILE A 1 219 ? -1.439 10.013 11.885 1.00 76.06 219 ILE A O 1
ATOM 1715 N N . CYS A 1 220 ? -1.406 7.765 11.759 1.00 81.31 220 CYS A N 1
ATOM 1716 C CA . CYS A 1 220 ? -2.852 7.574 11.845 1.00 81.31 220 CYS A CA 1
ATOM 1717 C C . CYS A 1 220 ? -3.570 8.487 12.856 1.00 81.31 220 CYS A C 1
ATOM 1719 O O . CYS A 1 220 ? -3.068 8.677 13.969 1.00 81.31 220 CYS A O 1
ATOM 1721 N N . PRO A 1 221 ? -4.776 8.998 12.516 1.00 80.81 221 PRO A N 1
ATOM 1722 C CA . PRO A 1 221 ? -5.563 9.815 13.430 1.00 80.81 221 PRO A CA 1
ATOM 1723 C C . PRO A 1 221 ? -5.790 9.116 14.769 1.00 80.81 221 PRO A C 1
ATOM 1725 O O . PRO A 1 221 ? -5.897 7.892 14.840 1.00 80.81 221 PRO A O 1
ATOM 1728 N N . ILE A 1 222 ? -5.900 9.897 15.841 1.00 77.31 222 ILE A N 1
ATOM 1729 C CA . ILE A 1 222 ? -5.909 9.350 17.199 1.00 77.31 222 ILE A CA 1
ATOM 1730 C C . ILE A 1 222 ? -7.117 8.414 17.402 1.00 77.31 222 ILE A C 1
ATOM 1732 O O . ILE A 1 222 ? -8.270 8.799 17.190 1.00 77.31 222 ILE A O 1
ATOM 1736 N N . GLY A 1 223 ? -6.842 7.171 17.802 1.00 75.62 223 GLY A N 1
ATOM 1737 C CA . GLY A 1 223 ? -7.813 6.083 17.915 1.00 75.62 223 GLY A CA 1
ATOM 1738 C C . GLY A 1 223 ? -7.902 5.172 16.684 1.00 75.62 223 GLY A C 1
ATOM 1739 O O . GLY A 1 223 ? -8.740 4.268 16.682 1.00 75.62 223 GLY A O 1
ATOM 1740 N N . PHE A 1 224 ? -7.068 5.389 15.662 1.00 81.62 224 PHE A N 1
ATOM 1741 C CA . PHE A 1 224 ? -6.877 4.499 14.517 1.00 81.62 224 PHE A CA 1
ATOM 1742 C C . PHE A 1 224 ? -5.467 3.914 14.527 1.00 81.62 224 PHE A C 1
ATOM 1744 O O . PHE A 1 224 ? -4.489 4.610 14.783 1.00 81.62 224 PHE A O 1
ATOM 1751 N N . SER A 1 225 ? -5.367 2.643 14.158 1.00 81.62 225 SER A N 1
ATOM 1752 C CA . SER A 1 225 ? -4.107 1.913 14.069 1.00 81.62 225 SER A CA 1
ATOM 1753 C C . SER A 1 225 ? -3.676 1.731 12.608 1.00 81.62 225 SER A C 1
ATOM 1755 O O . SER A 1 225 ? -4.544 1.522 11.756 1.00 81.62 225 SER A O 1
ATOM 1757 N N . PRO A 1 226 ? -2.371 1.789 12.284 1.00 84.94 226 PRO A N 1
ATOM 1758 C CA . PRO A 1 226 ? -1.874 1.496 10.945 1.00 84.94 226 PRO A CA 1
ATOM 1759 C C . PRO A 1 226 ? -1.878 -0.011 10.661 1.00 84.94 226 PRO A C 1
ATOM 1761 O O . PRO A 1 226 ? -1.340 -0.812 11.422 1.00 84.94 226 PRO A O 1
ATOM 1764 N N . TYR A 1 227 ? -2.435 -0.382 9.511 1.00 85.38 227 TYR A N 1
ATOM 1765 C CA . TYR A 1 227 ? -2.453 -1.735 8.967 1.00 85.38 227 TYR A CA 1
ATOM 1766 C C . TYR A 1 227 ? -1.785 -1.739 7.606 1.00 85.38 227 TYR A C 1
ATOM 1768 O O . TYR A 1 227 ? -2.211 -1.024 6.699 1.00 85.38 227 TYR A O 1
ATOM 1776 N N . ILE A 1 228 ? -0.770 -2.580 7.433 1.00 85.75 228 ILE A N 1
ATOM 1777 C CA . ILE A 1 228 ? -0.118 -2.748 6.135 1.00 85.75 228 ILE A CA 1
ATOM 1778 C C . ILE A 1 228 ? -1.144 -3.259 5.119 1.00 85.75 228 ILE A C 1
ATOM 1780 O O . ILE A 1 228 ? -1.890 -4.209 5.365 1.00 85.75 228 ILE A O 1
ATOM 1784 N N . ILE A 1 229 ? -1.173 -2.626 3.952 1.00 89.12 229 ILE A N 1
ATOM 1785 C CA . ILE A 1 229 ? -1.900 -3.082 2.771 1.00 89.12 229 ILE A CA 1
ATOM 1786 C C . ILE A 1 229 ? -0.994 -4.032 1.985 1.00 89.12 229 ILE A C 1
ATOM 1788 O O . ILE A 1 229 ? -1.364 -5.187 1.759 1.00 89.12 229 ILE A O 1
ATOM 1792 N N . GLY A 1 230 ? 0.211 -3.568 1.649 1.00 86.69 230 GLY A N 1
ATOM 1793 C CA . GLY A 1 230 ? 1.242 -4.312 0.929 1.00 86.69 230 GLY A CA 1
ATOM 1794 C C . GLY A 1 230 ? 2.453 -3.435 0.591 1.00 86.69 230 GLY A C 1
ATOM 1795 O O . GLY A 1 230 ? 2.536 -2.291 1.038 1.00 86.69 230 GLY A O 1
ATOM 1796 N N . LEU A 1 231 ? 3.372 -3.983 -0.208 1.00 83.69 231 LEU A N 1
ATOM 1797 C CA . LEU A 1 231 ? 4.670 -3.390 -0.543 1.00 83.69 231 LEU A CA 1
ATOM 1798 C C . LEU A 1 231 ? 4.701 -2.884 -2.001 1.00 83.69 231 LEU A C 1
ATOM 1800 O O . LEU A 1 231 ? 4.580 -3.666 -2.949 1.00 83.69 231 LEU A O 1
ATOM 1804 N N . ILE A 1 232 ? 4.884 -1.577 -2.183 1.00 82.88 232 ILE A N 1
ATOM 1805 C CA . ILE A 1 232 ? 5.055 -0.905 -3.480 1.00 82.88 232 ILE A CA 1
ATOM 1806 C C . ILE A 1 232 ? 6.550 -0.870 -3.835 1.00 82.88 232 ILE A C 1
ATOM 1808 O O . ILE A 1 232 ? 7.382 -0.690 -2.948 1.00 82.88 232 ILE A O 1
ATOM 1812 N N . ASP A 1 233 ? 6.884 -1.085 -5.116 1.00 73.62 233 ASP A N 1
ATOM 1813 C CA . ASP A 1 233 ? 8.242 -1.026 -5.700 1.00 73.62 233 ASP A CA 1
ATOM 1814 C C . ASP A 1 233 ? 9.366 -1.701 -4.876 1.00 73.62 233 ASP A C 1
ATOM 1816 O O . ASP A 1 233 ? 10.538 -1.358 -4.978 1.00 73.62 233 ASP A O 1
ATOM 1820 N N . THR A 1 234 ? 9.021 -2.751 -4.122 1.00 69.44 234 THR A N 1
ATOM 1821 C CA . THR A 1 234 ? 9.908 -3.594 -3.288 1.00 69.44 234 THR A CA 1
ATOM 1822 C C . THR A 1 234 ? 10.512 -2.961 -2.027 1.00 69.44 234 THR A C 1
ATOM 1824 O O . THR A 1 234 ? 11.148 -3.684 -1.259 1.00 69.44 234 THR A O 1
ATOM 1827 N N . ASP A 1 235 ? 10.295 -1.673 -1.752 1.00 73.69 235 ASP A N 1
ATOM 1828 C CA . ASP A 1 235 ? 10.852 -1.007 -0.563 1.00 73.69 235 ASP A CA 1
ATOM 1829 C C . ASP A 1 235 ? 9.908 -0.039 0.171 1.00 73.69 235 ASP A C 1
ATOM 1831 O O . ASP A 1 235 ? 10.253 0.417 1.262 1.00 73.69 235 ASP A O 1
ATOM 1835 N N . CYS A 1 236 ? 8.703 0.221 -0.348 1.00 85.94 236 CYS A N 1
ATOM 1836 C CA . CYS A 1 236 ? 7.761 1.153 0.267 1.00 85.94 236 CYS A CA 1
ATOM 1837 C C . CYS A 1 236 ? 6.491 0.465 0.775 1.00 85.94 236 CYS A C 1
ATOM 1839 O O . CYS A 1 236 ? 5.642 0.026 -0.003 1.00 85.94 236 CYS A O 1
ATOM 1841 N N . ASN A 1 237 ? 6.317 0.410 2.096 1.00 86.12 237 ASN A N 1
ATOM 1842 C CA . ASN A 1 237 ? 5.075 -0.069 2.701 1.00 86.12 237 ASN A CA 1
ATOM 1843 C C . ASN A 1 237 ? 3.931 0.944 2.497 1.00 86.12 237 ASN A C 1
ATOM 1845 O O . ASN A 1 237 ? 4.094 2.148 2.714 1.00 86.12 237 ASN A O 1
ATOM 1849 N N . LEU A 1 238 ? 2.762 0.436 2.098 1.00 89.81 238 LEU A N 1
ATOM 1850 C CA . LEU A 1 238 ? 1.493 1.162 2.017 1.00 89.81 238 LEU A CA 1
ATOM 1851 C C . LEU A 1 238 ? 0.610 0.753 3.204 1.00 89.81 238 LEU A C 1
ATOM 1853 O O . LEU A 1 238 ? 0.438 -0.442 3.446 1.00 89.81 238 LEU A O 1
ATOM 1857 N N . TYR A 1 239 ? 0.013 1.714 3.906 1.00 89.25 239 TYR A N 1
ATOM 1858 C CA . TYR A 1 239 ? -0.729 1.504 5.153 1.00 89.25 239 TYR A CA 1
ATOM 1859 C C . TYR A 1 239 ? -2.137 2.111 5.097 1.00 89.25 239 TYR A C 1
ATOM 1861 O O . TYR A 1 239 ? -2.305 3.228 4.614 1.00 89.25 239 TYR A O 1
ATOM 1869 N N . ALA A 1 240 ? -3.137 1.420 5.652 1.00 89.69 240 ALA A N 1
ATOM 1870 C CA . ALA A 1 240 ? -4.460 1.962 5.976 1.00 89.69 240 ALA A CA 1
ATOM 1871 C C . ALA A 1 240 ? -4.589 2.207 7.482 1.00 89.69 240 ALA A C 1
ATOM 1873 O O . ALA A 1 240 ? -4.237 1.344 8.281 1.00 89.69 240 ALA A O 1
ATOM 1874 N N . CYS A 1 241 ? -5.176 3.330 7.875 1.00 87.69 241 CYS A N 1
ATOM 1875 C CA . CYS A 1 241 ? -5.522 3.612 9.263 1.00 87.69 241 CYS A CA 1
ATOM 1876 C C . CYS A 1 241 ? -6.925 3.087 9.563 1.00 87.69 241 CYS A C 1
ATOM 1878 O O . CYS A 1 241 ? -7.896 3.600 9.005 1.00 87.69 241 CYS A O 1
ATOM 1880 N N . LEU A 1 242 ? -7.053 2.085 10.434 1.00 84.38 242 LEU A N 1
ATOM 1881 C CA . LEU A 1 242 ? -8.340 1.468 10.768 1.00 84.38 242 LEU A CA 1
ATOM 1882 C C . LEU A 1 242 ? -8.602 1.517 12.278 1.00 84.38 242 LEU A C 1
ATOM 1884 O O . LEU A 1 242 ? -7.701 1.292 13.084 1.00 84.38 242 LEU A O 1
ATOM 1888 N N . GLN A 1 243 ? -9.852 1.770 12.663 1.00 80.88 243 GLN A N 1
ATOM 1889 C CA . GLN A 1 243 ? -10.323 1.603 14.039 1.00 80.88 243 GLN A CA 1
ATOM 1890 C C . GLN A 1 243 ? -11.134 0.307 14.106 1.00 80.88 243 GLN A C 1
ATOM 1892 O O . GLN A 1 243 ? -12.328 0.308 13.791 1.00 80.88 243 GLN A O 1
ATOM 1897 N N . LEU A 1 244 ? -10.459 -0.785 14.476 1.00 75.81 244 LEU A N 1
ATOM 1898 C CA . LEU A 1 244 ? -11.060 -2.104 14.686 1.00 75.81 244 LEU A CA 1
ATOM 1899 C C . LEU A 1 244 ? -11.581 -2.222 16.124 1.00 75.81 244 LEU A C 1
ATOM 1901 O O . LEU A 1 244 ? -10.935 -1.753 17.060 1.00 75.81 244 LEU A O 1
ATOM 1905 N N . LYS A 1 245 ? -12.717 -2.890 16.314 1.00 70.62 245 LYS A N 1
ATOM 1906 C CA . LYS A 1 245 ? -13.241 -3.293 17.626 1.00 70.62 245 LYS A CA 1
ATOM 1907 C C . LYS A 1 245 ? -12.951 -4.766 17.898 1.00 70.62 245 LYS A C 1
ATOM 1909 O O . LYS A 1 245 ? -12.774 -5.562 16.980 1.00 70.62 245 LYS A O 1
ATOM 1914 N N . ALA A 1 246 ? -13.031 -5.163 19.170 1.00 61.66 246 ALA A N 1
ATOM 1915 C CA . ALA A 1 246 ? -12.882 -6.558 19.602 1.00 61.66 246 ALA A CA 1
ATOM 1916 C C . ALA A 1 246 ? -13.827 -7.556 18.898 1.00 61.66 246 ALA A C 1
ATOM 1918 O O . ALA A 1 246 ? -13.508 -8.732 18.789 1.00 61.66 246 ALA A O 1
ATOM 1919 N N . GLN A 1 247 ? -14.977 -7.091 18.406 1.00 62.56 247 GLN A N 1
ATOM 1920 C CA . GLN A 1 247 ? -15.969 -7.910 17.702 1.00 62.56 247 GLN A CA 1
ATOM 1921 C C . GLN A 1 247 ? -15.693 -8.030 16.192 1.00 62.56 247 GLN A C 1
ATOM 1923 O O . GLN A 1 247 ? -16.212 -8.942 15.550 1.00 62.56 247 GLN A O 1
ATOM 1928 N N . ASP A 1 248 ? -14.887 -7.134 15.613 1.00 63.19 248 ASP A N 1
ATOM 1929 C CA . ASP A 1 248 ? -14.690 -7.029 14.159 1.00 63.19 248 ASP A CA 1
ATOM 1930 C C . ASP A 1 248 ? -13.739 -8.105 13.609 1.00 63.19 248 ASP A C 1
ATOM 1932 O O . ASP A 1 248 ? -13.684 -8.336 12.404 1.00 63.19 248 ASP A O 1
ATOM 1936 N N . ILE A 1 249 ? -13.007 -8.788 14.492 1.00 64.31 249 ILE A N 1
ATOM 1937 C CA . ILE A 1 249 ? -11.975 -9.766 14.150 1.00 64.31 249 ILE A CA 1
ATOM 1938 C C . ILE A 1 249 ? -12.264 -11.049 14.931 1.00 64.31 249 ILE A C 1
ATOM 1940 O O . ILE A 1 249 ? -12.357 -11.023 16.154 1.00 64.31 249 ILE A O 1
ATOM 1944 N N . LYS A 1 250 ? -12.417 -12.181 14.236 1.00 63.03 250 LYS A N 1
ATOM 1945 C CA . LYS A 1 250 ? -12.786 -13.467 14.864 1.00 63.03 250 LYS A CA 1
ATOM 1946 C C . LYS A 1 250 ? -11.591 -14.325 15.289 1.00 63.03 250 LYS A C 1
ATOM 1948 O O . LYS A 1 250 ? -11.765 -15.259 16.065 1.00 63.03 250 LYS A O 1
ATOM 1953 N N . LEU A 1 251 ? -10.409 -14.052 14.741 1.00 68.06 251 LEU A N 1
ATOM 1954 C CA . LEU A 1 251 ? -9.201 -14.870 14.852 1.00 68.06 251 LEU A CA 1
ATOM 1955 C C . LEU A 1 251 ? -7.975 -13.958 14.955 1.00 68.06 251 LEU A C 1
ATOM 1957 O O . LEU A 1 251 ? -7.969 -12.866 14.389 1.00 68.06 251 LEU A O 1
ATOM 1961 N N . LEU A 1 252 ? -6.930 -14.408 15.652 1.00 73.06 252 LEU A N 1
ATOM 1962 C CA . LEU A 1 252 ? -5.634 -13.730 15.613 1.00 73.06 252 LEU A CA 1
ATOM 1963 C C . LEU A 1 252 ? -5.043 -13.838 14.195 1.00 73.06 252 LEU A C 1
ATOM 1965 O O . LEU A 1 252 ? -5.102 -14.925 13.612 1.00 73.06 252 LEU A O 1
ATOM 1969 N N . PRO A 1 253 ? -4.459 -12.761 13.639 1.00 71.44 253 PRO A N 1
ATOM 1970 C CA . PRO A 1 253 ? -3.829 -12.815 12.325 1.00 71.44 253 PRO A CA 1
ATOM 1971 C C . PRO A 1 253 ? -2.623 -13.762 12.341 1.00 71.44 253 PRO A C 1
ATOM 1973 O O . PRO A 1 253 ? -1.807 -13.739 13.264 1.00 71.44 253 PRO A O 1
ATOM 1976 N N . THR A 1 254 ? -2.486 -14.589 11.304 1.00 76.25 254 THR A N 1
ATOM 1977 C CA . THR A 1 254 ? -1.300 -15.439 11.136 1.00 76.25 254 THR A CA 1
ATOM 1978 C C . THR A 1 254 ? -0.077 -14.604 10.765 1.00 76.25 254 THR A C 1
ATOM 1980 O O . THR A 1 254 ? -0.192 -13.666 9.974 1.00 76.25 254 THR A O 1
ATOM 1983 N N . ILE A 1 255 ? 1.100 -15.001 11.255 1.00 80.00 255 ILE A N 1
ATOM 1984 C CA . ILE A 1 255 ? 2.385 -14.374 10.913 1.00 80.00 255 ILE A CA 1
ATOM 1985 C C . ILE A 1 255 ? 2.588 -14.366 9.390 1.00 80.00 255 ILE A C 1
ATOM 1987 O O . ILE A 1 255 ? 2.467 -15.392 8.720 1.00 80.00 255 ILE A O 1
ATOM 1991 N N . SER A 1 256 ? 2.919 -13.193 8.857 1.00 80.19 256 SER A N 1
ATOM 1992 C CA . SER A 1 256 ? 3.258 -12.967 7.456 1.00 80.19 256 SER A CA 1
ATOM 1993 C C . SER A 1 256 ? 4.714 -13.364 7.217 1.00 80.19 256 SER A C 1
ATOM 1995 O O . SER A 1 256 ? 5.633 -12.748 7.768 1.00 80.19 256 SER A O 1
ATOM 1997 N N . LEU A 1 257 ? 4.939 -14.401 6.409 1.00 82.62 257 LEU A N 1
ATOM 1998 C CA . LEU A 1 257 ? 6.264 -14.969 6.145 1.00 82.62 257 LEU A CA 1
ATOM 1999 C C . LEU A 1 257 ? 6.881 -14.402 4.851 1.00 82.62 257 LEU A C 1
ATOM 2001 O O . LEU A 1 257 ? 6.149 -14.150 3.894 1.00 82.62 257 LEU A O 1
ATOM 2005 N N . PRO A 1 258 ? 8.215 -14.219 4.794 1.00 79.44 258 PRO A N 1
ATOM 2006 C CA . PRO A 1 258 ? 8.915 -13.817 3.577 1.00 79.44 258 PRO A CA 1
ATOM 2007 C C . PRO A 1 258 ? 8.970 -14.974 2.553 1.00 79.44 258 PRO A C 1
ATOM 2009 O O . PRO A 1 258 ? 8.826 -16.137 2.940 1.00 79.44 258 PRO A O 1
ATOM 2012 N N . PRO A 1 259 ? 9.248 -14.697 1.262 1.00 78.94 259 PRO A N 1
ATOM 2013 C CA . PRO A 1 259 ? 9.525 -13.384 0.670 1.00 78.94 259 PRO A CA 1
ATOM 2014 C C . PRO A 1 259 ? 8.259 -12.529 0.528 1.00 78.94 259 PRO A C 1
ATOM 2016 O O . PRO A 1 259 ? 7.170 -13.053 0.337 1.00 78.94 259 PRO A O 1
ATOM 2019 N N . TYR A 1 260 ? 8.400 -11.202 0.588 1.00 71.31 260 TYR A N 1
ATOM 2020 C CA . TYR A 1 260 ? 7.260 -10.274 0.492 1.00 71.31 260 TYR A CA 1
ATOM 2021 C C . TYR A 1 260 ? 7.023 -9.711 -0.916 1.00 71.31 260 TYR A C 1
ATOM 2023 O O . TYR A 1 260 ? 5.942 -9.198 -1.194 1.00 71.31 260 TYR A O 1
ATOM 2031 N N . PHE A 1 261 ? 7.994 -9.869 -1.815 1.00 66.31 261 PHE A N 1
ATOM 2032 C CA . PHE A 1 261 ? 7.980 -9.421 -3.210 1.00 66.31 261 PHE A CA 1
ATOM 2033 C C . PHE A 1 261 ? 8.198 -10.607 -4.162 1.00 66.31 261 PHE A C 1
ATOM 2035 O O . PHE A 1 261 ? 8.718 -11.649 -3.757 1.00 66.31 261 PHE A O 1
ATOM 2042 N N . ASN A 1 262 ? 7.840 -10.449 -5.439 1.00 60.19 262 ASN A N 1
ATOM 2043 C CA . ASN A 1 262 ? 8.215 -11.416 -6.468 1.00 60.19 262 ASN A CA 1
ATOM 2044 C C . ASN A 1 262 ? 9.675 -11.192 -6.880 1.00 60.19 262 ASN A C 1
ATOM 2046 O O . ASN A 1 262 ? 10.071 -10.090 -7.252 1.00 60.19 262 ASN A O 1
ATOM 2050 N N . ILE A 1 263 ? 10.472 -12.261 -6.868 1.00 55.97 263 ILE A N 1
ATOM 2051 C CA . ILE A 1 263 ? 11.901 -12.224 -7.233 1.00 55.97 263 ILE A CA 1
ATOM 2052 C C . ILE A 1 263 ? 12.094 -11.790 -8.700 1.00 55.97 263 ILE A C 1
ATOM 2054 O O . ILE A 1 263 ? 13.081 -11.141 -9.038 1.00 55.97 263 ILE A O 1
ATOM 2058 N N . ILE A 1 264 ? 11.118 -12.090 -9.566 1.00 53.34 264 ILE A N 1
ATOM 2059 C CA . ILE A 1 264 ? 11.138 -11.747 -10.996 1.00 53.34 264 ILE A CA 1
ATOM 2060 C C . ILE A 1 264 ? 11.230 -10.225 -11.209 1.00 53.34 264 ILE A C 1
ATOM 2062 O O . ILE A 1 264 ? 11.962 -9.782 -12.091 1.00 53.34 264 ILE A O 1
ATOM 2066 N N . ASP A 1 265 ? 10.578 -9.415 -10.368 1.00 44.97 265 ASP A N 1
ATOM 2067 C CA . ASP A 1 265 ? 10.580 -7.954 -10.513 1.00 44.97 265 ASP A CA 1
ATOM 2068 C C . ASP A 1 265 ? 11.970 -7.344 -10.245 1.00 44.97 265 ASP A C 1
ATOM 2070 O O . ASP A 1 265 ? 12.356 -6.362 -10.889 1.00 44.97 265 ASP A O 1
ATOM 2074 N N . GLN A 1 266 ? 12.764 -7.962 -9.358 1.00 45.56 266 GLN A N 1
ATOM 2075 C CA . GLN A 1 266 ? 14.134 -7.533 -9.041 1.00 45.56 266 GLN A CA 1
ATOM 2076 C C . GLN A 1 266 ? 15.135 -7.836 -10.164 1.00 45.56 266 GLN A C 1
ATOM 2078 O O . GLN A 1 266 ? 16.085 -7.084 -10.356 1.00 45.56 266 GLN A O 1
ATOM 2083 N N . LEU A 1 267 ? 14.902 -8.878 -10.967 1.00 39.38 267 LEU A N 1
ATOM 2084 C CA . LEU A 1 267 ? 15.770 -9.230 -12.101 1.00 39.38 267 LEU A CA 1
ATOM 2085 C C . LEU A 1 267 ? 15.668 -8.238 -13.279 1.00 39.38 267 LEU A C 1
ATOM 2087 O O . LEU A 1 267 ? 16.409 -8.359 -14.250 1.00 39.38 267 LEU A O 1
ATOM 2091 N N . THR A 1 268 ? 14.774 -7.242 -13.198 1.00 38.78 268 THR A N 1
ATOM 2092 C CA . THR A 1 268 ? 14.556 -6.216 -14.238 1.00 38.78 268 THR A CA 1
ATOM 2093 C C . THR A 1 268 ? 15.265 -4.881 -13.976 1.00 38.78 268 THR A C 1
ATOM 2095 O O . THR A 1 268 ? 15.041 -3.911 -14.704 1.00 38.78 268 THR A O 1
ATOM 2098 N N . SER A 1 269 ? 16.070 -4.758 -12.916 1.00 32.97 269 SER A N 1
ATOM 2099 C CA . SER A 1 269 ? 16.968 -3.607 -12.752 1.00 32.97 269 SER A CA 1
ATOM 2100 C C . SER A 1 269 ? 18.305 -3.889 -13.446 1.00 32.97 269 SER A C 1
ATOM 2102 O O . SER A 1 269 ? 18.976 -4.842 -13.045 1.00 32.97 269 SER A O 1
ATOM 2104 N N . PRO A 1 270 ? 18.742 -3.082 -14.434 1.00 37.41 270 PRO A N 1
ATOM 2105 C CA . PRO A 1 270 ? 20.073 -3.234 -15.007 1.00 37.41 270 PRO A CA 1
ATOM 2106 C C . PRO A 1 270 ? 21.123 -2.882 -13.945 1.00 37.41 270 PRO A C 1
ATOM 2108 O O . PRO A 1 270 ? 21.282 -1.720 -13.567 1.00 37.41 270 PRO A O 1
ATOM 2111 N N . SER A 1 271 ? 21.833 -3.894 -13.444 1.00 34.38 271 SER A N 1
ATOM 2112 C CA . SER A 1 271 ? 22.939 -3.715 -12.503 1.00 34.38 271 SER A CA 1
ATOM 2113 C C . SER A 1 271 ? 24.079 -2.945 -13.173 1.00 34.38 271 SER A C 1
ATOM 2115 O O . SER A 1 271 ? 24.635 -3.392 -14.178 1.00 34.38 271 SER A O 1
ATOM 2117 N N . ILE A 1 272 ? 24.416 -1.784 -12.614 1.00 30.00 272 ILE A N 1
ATOM 2118 C CA . ILE A 1 272 ? 25.415 -0.857 -13.157 1.00 30.00 272 ILE A CA 1
ATOM 2119 C C . ILE A 1 272 ? 26.835 -1.434 -13.023 1.00 30.00 272 ILE A C 1
ATOM 2121 O O . ILE A 1 272 ? 27.171 -2.041 -12.011 1.00 30.00 272 ILE A O 1
ATOM 2125 N N . ASN A 1 273 ? 27.650 -1.201 -14.061 1.00 28.44 273 ASN A N 1
ATOM 2126 C CA . ASN A 1 273 ? 29.088 -1.478 -14.198 1.00 28.44 273 ASN A CA 1
ATOM 2127 C C . ASN A 1 273 ? 29.855 -1.869 -12.919 1.00 28.44 273 ASN A C 1
ATOM 2129 O O . ASN A 1 273 ? 30.183 -1.016 -12.093 1.00 28.44 273 ASN A O 1
ATOM 2133 N N . ILE A 1 274 ? 30.315 -3.123 -12.869 1.00 28.84 274 ILE A N 1
ATOM 2134 C CA . ILE A 1 274 ? 31.468 -3.507 -12.048 1.00 28.84 274 ILE A CA 1
ATOM 2135 C C . ILE A 1 274 ? 32.734 -3.066 -12.795 1.00 28.84 274 ILE A C 1
ATOM 2137 O O . ILE A 1 274 ? 32.980 -3.488 -13.926 1.00 28.84 274 ILE A O 1
ATOM 2141 N N . SER A 1 275 ? 33.540 -2.201 -12.181 1.00 27.47 275 SER A N 1
ATOM 2142 C CA . SER A 1 275 ? 34.808 -1.741 -12.748 1.00 27.47 275 SER A CA 1
ATOM 2143 C C . SER A 1 275 ? 35.881 -2.835 -12.677 1.00 27.47 275 SER A C 1
ATOM 2145 O O . SER A 1 275 ? 36.336 -3.231 -11.604 1.00 27.47 275 SER A O 1
ATOM 2147 N N . ASN A 1 276 ? 36.328 -3.304 -13.844 1.00 29.95 276 ASN A N 1
ATOM 2148 C CA . ASN A 1 276 ? 37.440 -4.247 -13.957 1.00 29.95 276 ASN A CA 1
ATOM 2149 C C . ASN A 1 276 ? 38.773 -3.559 -13.621 1.00 29.95 276 ASN A C 1
ATOM 2151 O O . ASN A 1 276 ? 39.401 -2.955 -14.490 1.00 29.95 276 ASN A O 1
ATOM 2155 N N . ASN A 1 277 ? 39.238 -3.685 -12.377 1.00 29.28 277 ASN A N 1
ATOM 2156 C CA . ASN A 1 277 ? 40.585 -3.257 -12.000 1.00 29.28 277 ASN A CA 1
ATOM 2157 C C . ASN A 1 277 ? 41.624 -4.305 -12.430 1.00 29.28 277 ASN A C 1
ATOM 2159 O O . ASN A 1 277 ? 41.643 -5.428 -11.926 1.00 29.28 277 ASN A O 1
ATOM 2163 N N . ILE A 1 278 ? 42.516 -3.921 -13.344 1.00 30.86 278 ILE A N 1
ATOM 2164 C CA . ILE A 1 278 ? 43.665 -4.733 -13.759 1.00 30.86 278 ILE A CA 1
ATOM 2165 C C . ILE A 1 278 ? 44.819 -4.474 -12.788 1.00 30.86 278 ILE A C 1
ATOM 2167 O O . ILE A 1 278 ? 45.309 -3.351 -12.696 1.00 30.86 278 ILE A O 1
ATOM 2171 N N . ILE A 1 279 ? 45.304 -5.520 -12.117 1.00 31.86 279 ILE A N 1
ATOM 2172 C CA . ILE A 1 279 ? 46.566 -5.488 -11.369 1.00 31.86 279 ILE A CA 1
ATOM 2173 C C . ILE A 1 279 ? 47.475 -6.579 -11.945 1.00 31.86 279 ILE A C 1
ATOM 2175 O O . ILE A 1 279 ? 47.075 -7.733 -12.073 1.00 31.86 279 ILE A O 1
ATOM 2179 N N . ASN A 1 280 ? 48.698 -6.202 -12.330 1.00 30.53 280 ASN A N 1
ATOM 2180 C CA . ASN A 1 280 ? 49.745 -7.095 -12.848 1.00 30.53 280 ASN A CA 1
ATOM 2181 C C . ASN A 1 280 ? 49.329 -7.990 -14.036 1.00 30.53 280 ASN A C 1
ATOM 2183 O O . ASN A 1 280 ? 49.681 -9.167 -14.093 1.00 30.53 280 ASN A O 1
ATOM 2187 N N . GLY A 1 281 ? 48.589 -7.435 -15.004 1.00 36.19 281 GLY A N 1
ATOM 2188 C CA . GLY A 1 281 ? 48.347 -8.079 -16.305 1.00 36.19 281 GLY A CA 1
ATOM 2189 C C . GLY A 1 281 ? 47.493 -9.354 -16.274 1.00 36.19 281 GLY A C 1
ATOM 2190 O O . GLY A 1 281 ? 47.407 -10.048 -17.284 1.00 36.19 281 GLY A O 1
ATOM 2191 N N . LYS A 1 282 ? 46.849 -9.668 -15.143 1.00 28.41 282 LYS A N 1
ATOM 2192 C CA . LYS A 1 282 ? 45.949 -10.816 -14.992 1.00 28.41 282 LYS A CA 1
ATOM 2193 C C . LYS A 1 282 ? 44.587 -10.348 -14.485 1.00 28.41 282 LYS A C 1
ATOM 2195 O O . LYS A 1 282 ? 44.498 -9.696 -13.450 1.00 28.41 282 LYS A O 1
ATOM 2200 N N . LEU A 1 283 ? 43.522 -10.709 -15.199 1.00 27.69 283 LEU A N 1
ATOM 2201 C CA . LEU A 1 283 ? 42.153 -10.608 -14.689 1.00 27.69 283 LEU A CA 1
ATOM 2202 C C . LEU A 1 283 ? 41.981 -11.639 -13.568 1.00 27.69 283 LEU A C 1
ATOM 2204 O O . LEU A 1 283 ? 42.102 -12.839 -13.814 1.00 27.69 283 LEU A O 1
ATOM 2208 N N . ILE A 1 284 ? 41.720 -11.177 -12.343 1.00 27.23 284 ILE A N 1
ATOM 2209 C CA . ILE A 1 284 ? 41.476 -12.047 -11.187 1.00 27.23 284 ILE A CA 1
ATOM 2210 C C . ILE A 1 284 ? 39.992 -11.975 -10.819 1.00 27.23 284 ILE A C 1
ATOM 2212 O O . ILE A 1 284 ? 39.548 -11.066 -10.122 1.00 27.23 284 ILE A O 1
ATOM 2216 N N . SER A 1 285 ? 39.221 -12.963 -11.267 1.00 31.00 285 SER A N 1
ATOM 2217 C CA . SER A 1 285 ? 37.844 -13.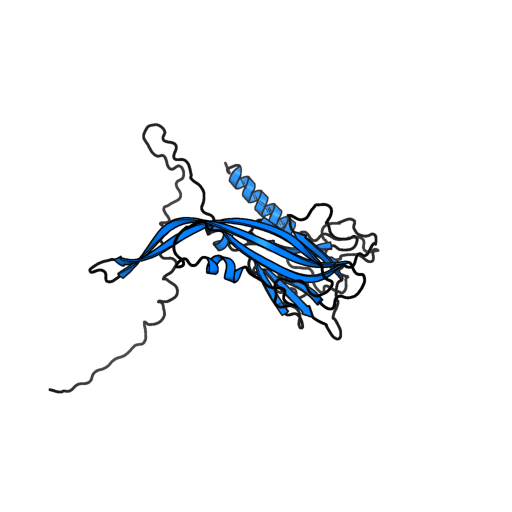189 -10.823 1.00 31.00 285 SER A CA 1
ATOM 2218 C C . SER A 1 285 ? 37.840 -13.871 -9.448 1.00 31.00 285 SER A C 1
ATOM 2220 O O . SER A 1 285 ? 37.972 -15.095 -9.361 1.00 31.00 285 SER A O 1
ATOM 2222 N N . ILE A 1 286 ? 37.708 -13.101 -8.364 1.00 31.69 286 ILE A N 1
ATOM 2223 C CA . ILE A 1 286 ? 37.675 -13.647 -6.996 1.00 31.69 286 ILE A CA 1
ATOM 2224 C C . ILE A 1 286 ? 36.237 -13.967 -6.573 1.00 31.69 286 ILE A C 1
ATOM 2226 O O . ILE A 1 286 ? 35.606 -13.186 -5.869 1.00 31.69 286 ILE A O 1
ATOM 2230 N N . LEU A 1 287 ? 35.753 -15.143 -6.978 1.00 29.95 287 LEU A N 1
ATOM 2231 C CA . LEU A 1 287 ? 35.116 -16.118 -6.078 1.00 29.95 287 LEU A CA 1
ATOM 2232 C C . LEU A 1 287 ? 34.741 -17.382 -6.859 1.00 29.95 287 LEU A C 1
ATOM 2234 O O . LEU A 1 287 ? 33.888 -17.364 -7.742 1.00 29.95 287 LEU A O 1
ATOM 2238 N N . GLN A 1 288 ? 35.372 -18.500 -6.501 1.00 30.92 288 GLN A N 1
ATOM 2239 C CA . GLN A 1 288 ? 34.948 -19.818 -6.957 1.00 30.92 288 GLN A CA 1
ATOM 2240 C C . GLN A 1 288 ? 33.651 -20.205 -6.237 1.00 30.92 288 GLN A C 1
ATOM 2242 O O . GLN A 1 288 ? 33.674 -20.691 -5.109 1.00 30.92 288 GLN A O 1
ATOM 2247 N N . MET A 1 289 ? 32.526 -20.051 -6.926 1.00 25.73 289 MET A N 1
ATOM 2248 C CA . MET A 1 289 ? 31.425 -21.006 -6.815 1.00 25.73 289 MET A CA 1
ATOM 2249 C C . MET A 1 289 ? 31.376 -21.779 -8.137 1.00 25.73 289 MET A C 1
ATOM 2251 O O . MET A 1 289 ? 31.757 -21.244 -9.180 1.00 25.73 289 MET A O 1
ATOM 2255 N N . ALA A 1 290 ? 31.021 -23.064 -8.082 1.00 25.31 290 ALA A N 1
ATOM 2256 C CA . ALA A 1 290 ? 31.074 -23.955 -9.242 1.00 25.31 290 ALA A CA 1
ATOM 2257 C C . ALA A 1 290 ? 30.256 -23.399 -10.428 1.00 25.31 290 ALA A C 1
ATOM 2259 O O . ALA A 1 290 ? 29.245 -22.730 -10.195 1.00 25.31 290 ALA A O 1
ATOM 2260 N N . PRO A 1 291 ? 30.656 -23.667 -11.687 1.00 25.66 291 PRO A N 1
ATOM 2261 C CA . PRO A 1 291 ? 29.971 -23.122 -12.849 1.00 25.66 291 PRO A CA 1
ATOM 2262 C C . PRO A 1 291 ? 28.580 -23.745 -12.993 1.00 25.66 291 PRO A C 1
ATOM 2264 O O . PRO A 1 291 ? 28.409 -24.786 -13.623 1.00 25.66 291 PRO A O 1
ATOM 2267 N N . ILE A 1 292 ? 27.567 -23.067 -12.456 1.00 23.89 292 ILE A N 1
ATOM 2268 C CA . ILE A 1 292 ? 26.217 -23.166 -12.999 1.00 23.89 292 ILE A CA 1
ATOM 2269 C C . ILE A 1 292 ? 26.229 -22.310 -14.261 1.00 23.8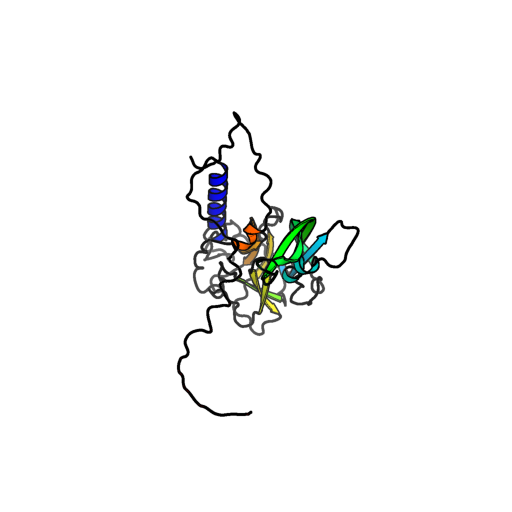9 292 ILE A C 1
ATOM 2271 O O . ILE A 1 292 ? 26.051 -21.093 -14.215 1.00 23.89 292 ILE A O 1
ATOM 2275 N N . THR A 1 293 ? 26.484 -22.954 -15.396 1.00 23.67 293 THR A N 1
ATOM 2276 C CA . THR A 1 293 ? 26.171 -22.396 -16.708 1.00 23.67 293 THR A CA 1
ATOM 2277 C C . THR A 1 293 ? 24.665 -22.168 -16.771 1.00 23.67 293 THR A C 1
ATOM 2279 O O . THR A 1 293 ? 23.899 -23.101 -17.010 1.00 23.67 293 THR A O 1
ATOM 2282 N N . ILE A 1 294 ? 24.234 -20.929 -16.523 1.00 26.19 294 ILE A N 1
ATOM 2283 C CA . ILE A 1 294 ? 22.864 -20.501 -16.801 1.00 26.19 294 ILE A CA 1
ATOM 2284 C C . ILE A 1 294 ? 22.756 -20.339 -18.317 1.00 26.19 294 ILE A C 1
ATOM 2286 O O . ILE A 1 294 ? 22.924 -19.249 -18.862 1.00 26.19 294 ILE A O 1
ATOM 2290 N N . ASP A 1 295 ? 22.507 -21.457 -18.995 1.00 24.91 295 ASP A N 1
ATOM 2291 C CA . ASP A 1 295 ? 22.012 -21.441 -20.366 1.00 24.91 295 ASP A CA 1
ATOM 2292 C C . ASP A 1 295 ? 20.700 -20.650 -20.411 1.00 24.91 295 ASP A C 1
ATOM 2294 O O . ASP A 1 295 ? 19.823 -20.811 -19.556 1.00 24.91 295 ASP A O 1
ATOM 2298 N N . GLN A 1 296 ? 20.524 -19.818 -21.438 1.00 33.41 296 GLN A N 1
ATOM 2299 C CA . GLN A 1 296 ? 19.306 -19.024 -21.648 1.00 33.41 296 GLN A CA 1
ATOM 2300 C C . GLN A 1 296 ? 18.137 -19.878 -22.190 1.00 33.41 296 GLN A C 1
ATOM 2302 O O . GLN A 1 296 ? 17.418 -19.475 -23.101 1.00 33.41 296 GLN A O 1
ATOM 2307 N N . SER A 1 297 ? 17.929 -21.074 -21.632 1.00 29.17 297 SER A N 1
ATOM 2308 C CA . SER A 1 297 ? 16.931 -22.060 -22.074 1.00 29.17 297 SER A CA 1
ATOM 2309 C C . SER A 1 297 ? 15.653 -22.095 -21.220 1.00 29.17 297 SER A C 1
ATOM 2311 O O . SER A 1 297 ? 14.751 -22.892 -21.485 1.00 29.17 297 SER A O 1
ATOM 2313 N N . LEU A 1 298 ? 15.507 -21.197 -20.235 1.00 28.42 298 LEU A N 1
ATOM 2314 C CA . LEU A 1 298 ? 14.397 -21.238 -19.269 1.00 28.42 298 LEU A CA 1
ATOM 2315 C C . LEU A 1 298 ? 13.010 -20.830 -19.822 1.00 28.42 298 LEU A C 1
ATOM 2317 O O . LEU A 1 298 ? 12.049 -20.785 -19.060 1.00 28.42 298 LEU A O 1
ATOM 2321 N N . ASN A 1 299 ? 12.880 -20.549 -21.126 1.00 31.14 299 ASN A N 1
ATOM 2322 C CA . ASN A 1 299 ? 11.621 -20.121 -21.760 1.00 31.14 299 ASN A CA 1
ATOM 2323 C C . ASN A 1 299 ? 11.065 -21.092 -22.826 1.00 31.14 299 ASN A C 1
ATOM 2325 O O . ASN A 1 299 ? 10.112 -20.752 -23.523 1.00 31.14 299 ASN A O 1
ATOM 2329 N N . LEU A 1 300 ? 11.618 -22.309 -22.953 1.00 31.17 300 LEU A N 1
ATOM 2330 C CA . LEU A 1 300 ? 11.149 -23.322 -23.923 1.00 31.17 300 LEU A CA 1
ATOM 2331 C C . LEU A 1 300 ? 10.686 -24.659 -23.307 1.00 31.17 300 LEU A C 1
ATOM 2333 O O . LEU A 1 300 ? 10.165 -25.514 -24.019 1.00 31.17 300 LEU A O 1
ATOM 2337 N N . ALA A 1 301 ? 10.794 -24.838 -21.987 1.00 29.25 301 ALA A N 1
ATOM 2338 C CA . ALA A 1 301 ? 10.548 -26.129 -21.329 1.00 29.25 301 ALA A CA 1
ATOM 2339 C C . ALA A 1 301 ? 9.089 -26.409 -20.888 1.00 29.25 301 ALA A C 1
ATOM 2341 O O . ALA A 1 301 ? 8.818 -27.490 -20.376 1.00 29.25 301 ALA A O 1
ATOM 2342 N N . ILE A 1 302 ? 8.134 -25.484 -21.079 1.00 32.19 302 ILE A N 1
ATOM 2343 C CA . ILE A 1 302 ? 6.758 -25.606 -20.527 1.00 32.19 302 ILE A CA 1
ATOM 2344 C C . ILE A 1 302 ? 5.694 -25.959 -21.597 1.00 32.19 302 ILE A C 1
ATOM 2346 O O . ILE A 1 302 ? 4.516 -26.118 -21.285 1.00 32.19 302 ILE A O 1
ATOM 2350 N N . LYS A 1 303 ? 6.074 -26.157 -22.872 1.00 28.62 303 LYS A N 1
ATOM 2351 C CA . LYS A 1 303 ? 5.103 -26.470 -23.950 1.00 28.62 303 LYS A CA 1
ATOM 2352 C C . LYS A 1 303 ? 5.458 -27.640 -24.880 1.00 28.62 303 LYS A C 1
ATOM 2354 O O . LYS A 1 303 ? 4.906 -27.724 -25.971 1.00 28.62 303 LYS A O 1
ATOM 2359 N N . SER A 1 304 ? 6.332 -28.554 -24.444 1.00 32.72 304 SER A N 1
ATOM 2360 C CA . SER A 1 304 ? 6.810 -29.690 -25.260 1.00 32.72 304 SER A CA 1
ATOM 2361 C C . SER A 1 304 ? 6.848 -31.047 -24.525 1.00 32.72 304 SER A C 1
ATOM 2363 O O . SER A 1 304 ? 7.671 -31.900 -24.850 1.00 32.72 304 SER A O 1
ATOM 2365 N N . GLN A 1 305 ? 5.979 -31.270 -23.529 1.00 29.95 305 GLN A N 1
ATOM 2366 C CA . GLN A 1 305 ? 5.873 -32.557 -22.805 1.00 29.95 305 GLN A CA 1
ATOM 2367 C C . GLN A 1 305 ? 4.479 -33.211 -22.853 1.00 29.95 305 GLN A C 1
ATOM 2369 O O . GLN A 1 305 ? 4.154 -34.062 -22.032 1.00 29.95 305 GLN A O 1
ATOM 2374 N N . PHE A 1 306 ? 3.673 -32.879 -23.862 1.00 31.69 306 PHE A N 1
ATOM 2375 C CA . PHE A 1 306 ? 2.540 -33.708 -24.279 1.00 31.69 306 PHE A CA 1
ATOM 2376 C C . PHE A 1 306 ? 2.662 -33.986 -25.781 1.00 31.69 306 PHE A C 1
ATOM 2378 O O . PHE A 1 306 ? 2.889 -33.057 -26.550 1.00 31.69 306 PHE A O 1
ATOM 2385 N N . ILE A 1 307 ? 2.474 -35.258 -26.162 1.00 34.62 307 ILE A N 1
ATOM 2386 C CA . ILE A 1 307 ? 2.718 -35.901 -27.478 1.00 34.62 307 ILE A CA 1
ATOM 2387 C C . ILE A 1 307 ? 4.073 -36.631 -27.575 1.00 34.62 307 ILE A C 1
ATOM 2389 O O . ILE A 1 307 ? 4.953 -36.334 -28.375 1.00 34.62 307 ILE A O 1
ATOM 2393 N N . SER A 1 308 ? 4.190 -37.682 -26.768 1.00 35.69 308 SER A N 1
ATOM 2394 C CA . SER A 1 308 ? 4.747 -38.977 -27.174 1.00 35.69 308 SER A CA 1
ATOM 2395 C C . SER A 1 308 ? 4.109 -40.039 -26.264 1.00 35.69 308 SER A C 1
ATOM 2397 O O . SER A 1 308 ? 3.749 -39.698 -25.140 1.00 35.69 308 SER A O 1
ATOM 2399 N N . TRP A 1 309 ? 3.961 -41.285 -26.731 1.00 31.89 309 TRP A N 1
ATOM 2400 C CA . TRP A 1 309 ? 3.277 -42.415 -26.052 1.00 31.89 309 TRP A CA 1
ATOM 2401 C C . TRP A 1 309 ? 1.734 -42.501 -26.134 1.00 31.89 309 TRP A C 1
ATOM 2403 O O . TRP A 1 309 ? 1.051 -42.650 -25.126 1.00 31.89 309 TRP A O 1
ATOM 2413 N N . ILE A 1 310 ? 1.205 -42.581 -27.361 1.00 36.81 310 ILE A N 1
ATOM 2414 C CA . ILE A 1 310 ? 0.195 -43.594 -27.755 1.00 36.81 310 ILE A CA 1
ATOM 2415 C C . ILE A 1 310 ? 0.663 -44.099 -29.139 1.00 36.81 310 ILE A C 1
ATOM 2417 O O . ILE A 1 310 ? 0.701 -43.309 -30.075 1.00 36.81 310 ILE A O 1
ATOM 2421 N N . LEU A 1 311 ? 1.367 -45.228 -29.279 1.00 34.44 311 LEU A N 1
ATOM 2422 C CA . LEU A 1 311 ? 0.959 -46.646 -29.206 1.00 34.44 311 LEU A CA 1
ATOM 2423 C C . LEU A 1 311 ? 0.097 -47.164 -30.389 1.00 34.44 311 LEU A C 1
ATOM 2425 O O . LEU A 1 311 ? -1.005 -46.689 -30.618 1.00 34.44 311 LEU A O 1
ATOM 2429 N N . PHE A 1 312 ? 0.619 -48.230 -31.023 1.00 31.92 312 PHE A N 1
ATOM 2430 C CA . PHE A 1 312 ? 0.003 -49.223 -31.936 1.00 31.92 312 PHE A CA 1
ATOM 2431 C C . PHE A 1 312 ? -0.438 -48.841 -33.379 1.00 31.92 312 PHE A C 1
ATOM 2433 O O . PHE A 1 312 ? -1.498 -48.275 -33.605 1.00 31.92 312 PHE A O 1
ATOM 2440 N N . LEU A 1 313 ? 0.402 -49.249 -34.357 1.00 33.16 313 LEU A N 1
ATOM 2441 C CA . LEU A 1 313 ? 0.190 -50.266 -35.436 1.00 33.16 313 LEU A CA 1
ATOM 2442 C C . LEU A 1 313 ? -1.259 -50.715 -35.808 1.00 33.16 313 LEU A C 1
ATOM 2444 O O . LEU A 1 313 ? -2.091 -50.739 -34.906 1.00 33.16 313 LEU A O 1
ATOM 2448 N N . PRO A 1 314 ? -1.553 -51.254 -37.034 1.00 43.72 314 PRO A N 1
ATOM 2449 C CA . PRO A 1 314 ? -0.634 -51.813 -38.056 1.00 43.72 314 PRO A CA 1
ATOM 2450 C C . PRO A 1 314 ? -0.972 -51.519 -39.558 1.00 43.72 314 PRO A C 1
ATOM 2452 O O . PRO A 1 314 ? -1.878 -50.770 -39.894 1.00 43.72 314 PRO A O 1
ATOM 2455 N N . MET A 1 315 ? -0.211 -52.175 -40.453 1.00 35.53 315 MET A N 1
ATOM 2456 C CA . MET A 1 315 ? -0.504 -52.624 -41.840 1.00 35.53 315 MET A CA 1
ATOM 2457 C C . MET A 1 315 ? -1.880 -52.350 -42.500 1.00 35.53 315 MET A C 1
ATOM 2459 O O . MET A 1 315 ? -2.901 -52.760 -41.960 1.00 35.53 315 MET A O 1
ATOM 2463 N N . VAL A 1 316 ? -1.851 -51.915 -43.777 1.00 31.22 316 VAL A N 1
ATOM 2464 C CA . VAL A 1 316 ? -2.531 -52.475 -44.992 1.00 31.22 316 VAL A CA 1
ATOM 2465 C C . VAL A 1 316 ? -2.294 -51.479 -46.156 1.00 31.22 316 VAL A C 1
ATOM 2467 O O . VAL A 1 316 ? -2.571 -50.300 -46.007 1.00 31.22 316 VAL A O 1
ATOM 2470 N N . LYS A 1 317 ? -1.503 -51.802 -47.194 1.00 30.77 317 LYS A N 1
ATOM 2471 C CA . LYS A 1 317 ? -1.811 -52.526 -48.457 1.00 30.77 317 LYS A CA 1
ATOM 2472 C C . LYS A 1 317 ? -2.667 -51.739 -49.488 1.00 30.77 317 LYS A C 1
ATOM 2474 O O . LYS A 1 317 ? -3.796 -51.387 -49.191 1.00 30.77 317 LYS A O 1
ATOM 2479 N N . TYR A 1 318 ? -2.141 -51.702 -50.727 1.00 33.00 318 TYR A N 1
ATOM 2480 C CA . TYR A 1 318 ? -2.779 -51.535 -52.061 1.00 33.00 318 TYR A CA 1
ATOM 2481 C C . TYR A 1 318 ? -2.909 -50.148 -52.740 1.00 33.00 318 TYR A C 1
ATOM 2483 O O . TYR A 1 318 ? -3.762 -49.377 -52.332 1.00 33.00 318 TYR A O 1
ATOM 2491 N N . PHE A 1 319 ? -2.180 -50.004 -53.877 1.00 30.28 319 PHE A N 1
ATOM 2492 C CA . PHE A 1 319 ? -2.494 -49.282 -55.147 1.00 30.28 319 PHE A CA 1
ATOM 2493 C C . PHE A 1 319 ? -2.896 -47.780 -55.015 1.00 30.28 319 PHE A C 1
ATOM 2495 O O . PHE A 1 319 ? -3.199 -47.301 -53.939 1.00 30.28 319 PHE A O 1
ATOM 2502 N N . ILE A 1 320 ? -2.888 -46.876 -55.993 1.00 31.28 320 ILE A N 1
ATOM 2503 C CA . ILE A 1 320 ? -2.761 -46.847 -57.461 1.00 31.28 320 ILE A CA 1
ATOM 2504 C C . ILE A 1 320 ? -1.639 -45.818 -57.768 1.00 31.28 320 ILE A C 1
ATOM 2506 O O . ILE A 1 320 ? -1.458 -44.878 -56.994 1.00 31.28 320 ILE A O 1
ATOM 2510 N N . PHE A 1 321 ? -0.861 -45.899 -58.849 1.00 36.34 321 PHE A N 1
ATOM 2511 C CA . PHE A 1 321 ? -0.966 -46.773 -60.025 1.00 36.34 321 PHE A CA 1
ATOM 2512 C C . PHE A 1 321 ? 0.050 -47.919 -59.982 1.00 36.34 321 PHE A C 1
ATOM 2514 O O . PHE A 1 321 ? 1.256 -47.621 -59.852 1.00 36.34 321 PHE A O 1
#